Protein 3F0H (pdb70)

B-factor: mean 22.14, std 8.79, range [8.97, 64.51]

Secondary structure (DSSP, 8-state):
-TT---B-SSS----HHHHHHHTSPPPP-SSHHHHH--HHHH--TTTTPPTT-EEE----TTT---------TT--EEEEESSHHHHHHHHHHHHTT--EEEEE--TT----HHHHHTTTTS---EEEEESEETTTTEEP---HHHHHHT--EEEE-TTTTTTS-----S-----EE-------SS-EEEEE-HHHHHHHHT--------HHHHHHHHTTT--SS---HHHHHHHHHHHHHHHHTTHHHHHHHHHHHHHHHHHHHTTTSSEEE--SSBBTTEEEEEESSS-HHHHHHHHHHHSS-B-EE------S-EEEE--SS--HHHHHHHHHHHHHHHHTT--

CATH classification: 3.90.1150.10 (+1 more: 3.40.640.10)

Radius of gyration: 20.43 Å; Cα contacts (8 Å, |Δi|>4): 682; chains: 1; bounding box: 56×40×52 Å

Nearest PDB structures (foldseek):
  3f0h-assembly1_A-2  TM=1.001E+00  e=8.034E-68  unclassified
  2dr1-assembly1_B  TM=9.363E-01  e=1.849E-29  Pyrococcus horikoshii OT3
  1iug-assembly1_B  TM=8.982E-01  e=4.828E-27  Thermus thermophilus
  3ffr-assembly1_A-2  TM=8.695E-01  e=1.069E-22  Cytophaga hutchinsonii ATCC 33406
  6czz-assembly2_C  TM=8.404E-01  e=3.607E-17  Arabidopsis thaliana

Foldseek 3Di:
DLPPFAEQALFLHADPVLVVLVPDDQDDQPDLVNLVLLLLFVLVVLQQADPPKTKFKFAFQLLCLLLVLQAALPAEEEFEAQDDVSVSVVVSCVVRNGHYDYLYDHQQDADDPVSVCVCQPVRHAEYEYAQQRPLRQAGHDLCLVSCVNNHAYEYNCQQQRLQPDHHVVSNHQKWYFCSLVSFHGTMMMMMGHPVSVVSSVPGDDPDLSNVVQRRVQSVSSGGPDDHPRSRSVSSSVSSVVCVVQPGSVSSNVQLQVLQVLLVVLCVPAQWDWRHPHHTSFKTKIFRPQAFQQVLQVCCSPPVSYHWAAHDDVRRTITMGGSGYDDDSVVSVSVSVVSVVCVVVVND

Sequence (347 aa):
LYFQGLNFTVVGPVSSSSEEVRRAIGAEEQVPYFRTTEFSSSTLENEKKFLEYAKAPEEGSKAVFTCSSTGSEAVVNCFTKKDKVLVIIDGGSFGHRFVQLCEEIHEIPYVALKLEHGKKLTKEEKLYEYDNQNFTGLLVNVDETSTAVLYDTIGEEFCKKKNNFFVCDCVSAFLADPFNNEECGADVITGSQVLACPPGISVIVLAPRGVEERVEKSSKVVRTYFDLKDALKNQERGQTPFTPAVGILLQINERLKEIKKHGGADAEVARIIASSQAADFRAKIKDLPFELVSESPANGVTSVHPTTANAYDDIFLKKLKDEYGIWICPNGGEKDTIFRVGHIGALTHEEDNTTLVNAFKDLQKRNLL

Structure (mmCIF, N/CA/C/O backbone):
data_3F0H
#
_entry.id   3F0H
#
_cell.length_a   62.450
_cell.length_b   62.450
_cell.length_c   373.590
_cell.angle_alpha   90.000
_cell.angle_beta   90.000
_cell.angle_gamma   120.000
#
_symmetry.space_group_name_H-M   'P 61 2 2'
#
loop_
_entity.id
_entity.type
_entity.pdbx_description
1 polymer Aminotransferase
2 non-polymer 'UNKNOWN LIGAND'
3 non-polymer GLYCEROL
4 water water
#
loop_
_atom_site.group_PDB
_atom_site.id
_atom_site.type_symbol
_atom_site.label_atom_id
_atom_site.label_alt_id
_atom_site.label_comp_id
_atom_site.label_asym_id
_atom_site.label_entity_id
_atom_site.label_seq_id
_atom_site.pdbx_PDB_ins_code
_atom_site.Cartn_x
_atom_site.Cartn_y
_atom_site.Cartn_z
_atom_site.occupancy
_atom_site.B_iso_or_equiv
_atom_site.auth_seq_id
_atom_site.auth_comp_id
_atom_site.auth_asym_id
_atom_site.auth_atom_id
_atom_site.pdbx_PDB_model_num
ATOM 1 N N . LEU A 1 15 ? 29.971 36.854 23.887 1.00 47.94 -4 LEU A N 1
ATOM 2 C CA . LEU A 1 15 ? 28.755 36.053 24.268 1.00 47.03 -4 LEU A CA 1
ATOM 3 C C . LEU A 1 15 ? 27.764 35.995 23.100 1.00 44.64 -4 LEU A C 1
ATOM 4 O O . LEU A 1 15 ? 27.789 36.864 22.214 1.00 44.13 -4 LEU A O 1
ATOM 9 N N . TYR A 1 16 ? 26.873 34.998 23.108 1.00 42.17 -3 TYR A N 1
ATOM 10 C CA . TYR A 1 16 ? 25.994 34.748 21.943 1.00 41.04 -3 TYR A CA 1
ATOM 11 C C . TYR A 1 16 ? 25.022 35.880 21.625 1.00 41.31 -3 TYR A C 1
ATOM 12 O O . TYR A 1 16 ? 24.610 36.046 20.478 1.00 39.89 -3 TYR A O 1
ATOM 21 N N . PHE A 1 17 ? 24.681 36.664 22.640 1.00 39.65 -2 PHE A N 1
ATOM 22 C CA . PHE A 1 17 ? 23.746 37.779 22.493 1.00 39.03 -2 PHE A CA 1
ATOM 23 C C . PHE A 1 17 ? 24.489 39.107 22.293 1.00 41.27 -2 PHE A C 1
ATOM 24 O O . PHE A 1 17 ? 23.872 40.176 22.306 1.00 44.72 -2 PHE A O 1
ATOM 32 N N . GLN A 1 18 ? 25.816 39.042 22.143 1.00 39.62 -1 GLN A N 1
ATOM 33 C CA . GLN A 1 18 ? 26.625 40.235 21.903 1.00 39.00 -1 GLN A CA 1
ATOM 34 C C . GLN A 1 18 ? 27.152 40.207 20.475 1.00 36.93 -1 GLN A C 1
ATOM 35 O O . GLN A 1 18 ? 27.528 39.142 19.960 1.00 36.63 -1 GLN A O 1
ATOM 41 N N . GLY A 1 19 ? 27.118 41.378 19.840 1.00 34.80 0 GLY A N 1
ATOM 42 C CA . GLY A 1 19 ? 27.709 41.596 18.517 1.00 33.45 0 GLY A CA 1
ATOM 43 C C . GLY A 1 19 ? 26.880 41.092 17.332 1.00 30.82 0 GLY A C 1
ATOM 44 O O . GLY A 1 19 ? 27.414 40.982 16.238 1.00 31.63 0 GLY A O 1
ATOM 53 N N . LEU A 1 21 ? 23.743 41.042 14.470 1.00 19.75 2 LEU A N 1
ATOM 54 C CA . LEU A 1 21 ? 22.762 41.863 13.747 1.00 18.94 2 LEU A CA 1
ATOM 55 C C . LEU A 1 21 ? 21.444 41.101 13.703 1.00 18.59 2 LEU A C 1
ATOM 56 O O . LEU A 1 21 ? 21.426 39.934 13.305 1.00 20.46 2 LEU A O 1
ATOM 61 N N . ASN A 1 22 ? 20.352 41.765 14.068 1.00 18.49 3 ASN A N 1
ATOM 62 C CA . ASN A 1 22 ? 19.062 41.126 14.292 1.00 17.06 3 ASN A CA 1
ATOM 63 C C . ASN A 1 22 ? 18.040 41.616 13.255 1.00 19.28 3 ASN A C 1
ATOM 64 O O . ASN A 1 22 ? 17.557 42.765 13.347 1.00 19.24 3 ASN A O 1
ATOM 69 N N . PHE A 1 23 ? 17.748 40.757 12.267 1.00 16.19 4 PHE A N 1
ATOM 70 C CA . PHE A 1 23 ? 16.736 41.022 11.251 1.00 15.44 4 PHE A CA 1
ATOM 71 C C . PHE A 1 23 ? 15.523 40.149 11.503 1.00 16.15 4 PHE A C 1
ATOM 72 O O . PHE A 1 23 ? 14.866 39.740 10.558 1.00 17.55 4 PHE A O 1
ATOM 80 N N . THR A 1 24 ? 15.215 39.832 12.759 1.00 16.25 5 THR A N 1
ATOM 81 C CA . THR A 1 24 ? 14.014 39.034 13.050 1.00 14.07 5 THR A CA 1
ATOM 82 C C . THR A 1 24 ? 12.835 39.983 13.235 1.00 18.96 5 THR A C 1
ATOM 83 O O . THR A 1 24 ? 12.974 41.183 12.987 1.00 21.28 5 THR A O 1
ATOM 87 N N . VAL A 1 25 ? 11.684 39.474 13.636 1.00 17.77 6 VAL A N 1
ATOM 88 C CA A VAL A 1 25 ? 10.566 40.375 13.941 0.50 19.66 6 VAL A CA 1
ATOM 89 C CA B VAL A 1 25 ? 10.527 40.325 13.918 0.50 20.46 6 VAL A CA 1
ATOM 90 C C . VAL A 1 25 ? 10.256 40.354 15.432 1.00 22.52 6 VAL A C 1
ATOM 91 O O . VAL A 1 25 ? 9.167 40.646 15.844 1.00 28.33 6 VAL A O 1
ATOM 98 N N . GLY A 1 26 ? 11.247 40.016 16.253 1.00 18.14 7 GLY A N 1
ATOM 99 C CA . GLY A 1 26 ? 11.076 40.136 17.693 1.00 18.09 7 GLY A CA 1
ATOM 100 C C . GLY A 1 26 ? 11.727 39.027 18.451 1.00 18.70 7 GLY A C 1
ATOM 101 O O . GLY A 1 26 ? 11.600 37.879 18.071 1.00 22.39 7 GLY A O 1
ATOM 102 N N . PRO A 1 27 ? 12.512 39.359 19.486 1.00 17.55 8 PRO A N 1
ATOM 103 C CA . PRO A 1 27 ? 13.026 40.661 19.876 1.00 17.05 8 PRO A CA 1
ATOM 104 C C . PRO A 1 27 ? 13.810 41.301 18.722 1.00 17.92 8 PRO A C 1
ATOM 105 O O . PRO A 1 27 ? 14.307 40.565 17.849 1.00 19.11 8 PRO A O 1
ATOM 109 N N . VAL A 1 28 ? 13.934 42.630 18.721 1.00 16.01 9 VAL A N 1
ATOM 110 C CA . VAL A 1 28 ? 14.676 43.303 17.679 1.00 17.05 9 VAL A CA 1
ATOM 111 C C . VAL A 1 28 ? 15.670 44.246 18.359 1.00 20.46 9 VAL A C 1
ATOM 112 O O . VAL A 1 28 ? 15.687 44.335 19.605 1.00 20.14 9 VAL A O 1
ATOM 124 N N . SER A 1 30 ? 17.303 47.546 19.838 1.00 19.28 11 SER A N 1
ATOM 125 C CA A SER A 1 30 ? 16.771 48.711 20.559 0.33 19.35 11 SER A CA 1
ATOM 126 C CA B SER A 1 30 ? 16.759 48.716 20.522 0.33 20.26 11 SER A CA 1
ATOM 127 C CA C SER A 1 30 ? 16.758 48.721 20.502 0.33 19.83 11 SER A CA 1
ATOM 128 C C . SER A 1 30 ? 17.771 49.859 20.521 1.00 19.76 11 SER A C 1
ATOM 129 O O . SER A 1 30 ? 18.985 49.632 20.368 1.00 20.19 11 SER A O 1
ATOM 136 N N . SER A 1 31 ? 17.274 51.082 20.712 1.00 20.82 12 SER A N 1
ATOM 137 C CA . SER A 1 31 ? 18.121 52.265 20.786 1.00 22.66 12 SER A CA 1
ATOM 138 C C . SER A 1 31 ? 18.983 52.245 22.051 1.00 20.38 12 SER A C 1
ATOM 139 O O . SER A 1 31 ? 18.695 51.541 23.041 1.00 19.69 12 SER A O 1
ATOM 142 N N . GLU A 1 32 ? 20.036 53.055 22.041 1.00 20.55 13 GLU A N 1
ATOM 143 C CA . GLU A 1 32 ? 20.891 53.153 23.221 1.00 19.42 13 GLU A CA 1
ATOM 144 C C . GLU A 1 32 ? 20.122 53.721 24.433 1.00 20.60 13 GLU A C 1
ATOM 145 O O . GLU A 1 32 ? 20.380 53.335 25.546 1.00 22.36 13 GLU A O 1
ATOM 148 N N . GLU A 1 33 ? 19.185 54.630 24.213 1.00 23.25 14 GLU A N 1
ATOM 149 C CA . GLU A 1 33 ? 18.410 55.206 25.325 1.00 27.21 14 GLU A CA 1
ATOM 150 C C . GLU A 1 33 ? 17.477 54.201 25.963 1.00 30.11 14 GLU A C 1
ATOM 151 O O . GLU A 1 33 ? 17.359 54.143 27.187 1.00 29.35 14 GLU A O 1
ATOM 157 N N . VAL A 1 34 ? 16.801 53.382 25.153 1.00 26.59 15 VAL A N 1
ATOM 158 C CA . VAL A 1 34 ? 15.976 52.311 25.728 1.00 26.57 15 VAL A CA 1
ATOM 159 C C . VAL A 1 34 ? 16.799 51.295 26.484 1.00 25.84 15 VAL A C 1
ATOM 160 O O . VAL A 1 34 ? 16.432 50.808 27.571 1.00 29.54 15 VAL A O 1
ATOM 164 N N . ARG A 1 35 ? 17.942 50.946 25.932 1.00 22.69 16 ARG A N 1
ATOM 165 C CA A ARG A 1 35 ? 18.841 50.013 26.568 0.70 23.09 16 ARG A CA 1
ATOM 166 C CA B ARG A 1 35 ? 18.808 49.999 26.596 0.30 22.71 16 ARG A CA 1
ATOM 167 C C . ARG A 1 35 ? 19.351 50.566 27.908 1.00 23.24 16 ARG A C 1
ATOM 168 O O . ARG A 1 35 ? 19.439 49.850 28.905 1.00 25.10 16 ARG A O 1
ATOM 183 N N . ALA A 1 36 ? 19.687 51.850 27.918 1.00 22.46 17 ALA A N 1
ATOM 184 C CA . ALA A 1 36 ? 20.197 52.486 29.150 1.00 22.59 17 ALA A CA 1
ATOM 185 C C . ALA A 1 36 ? 19.173 52.352 30.292 1.00 22.88 17 ALA A C 1
ATOM 186 O O . ALA A 1 36 ? 19.543 52.089 31.453 1.00 23.81 17 ALA A O 1
ATOM 188 N N . ILE A 1 37 ? 17.902 52.579 29.965 1.00 19.37 18 ILE A N 1
ATOM 189 C CA . ILE A 1 37 ? 16.801 52.432 30.960 1.00 21.61 18 ILE A CA 1
ATOM 190 C C . ILE A 1 37 ? 16.763 51.008 31.518 1.00 23.78 18 ILE A C 1
ATOM 191 O O . ILE A 1 37 ? 16.509 50.797 32.719 1.00 23.90 18 ILE A O 1
ATOM 196 N N . GLY A 1 38 ? 17.056 50.033 30.658 1.00 21.28 19 GLY A N 1
ATOM 197 C CA . GLY A 1 38 ? 17.132 48.635 31.056 1.00 23.14 19 GLY A CA 1
ATOM 198 C C . GLY A 1 38 ? 18.187 48.283 32.091 1.00 24.88 19 GLY A C 1
ATOM 199 O O . GLY A 1 38 ? 18.111 47.225 32.699 1.00 24.53 19 GLY A O 1
ATOM 200 N N . ALA A 1 39 ? 19.171 49.167 32.287 1.00 24.37 20 ALA A N 1
ATOM 201 C CA . ALA A 1 39 ? 20.214 48.992 33.300 1.00 26.88 20 ALA A CA 1
ATOM 202 C C . ALA A 1 39 ? 19.915 49.727 34.619 1.00 25.40 20 ALA A C 1
ATOM 203 O O . ALA A 1 39 ? 20.670 49.598 35.588 1.00 27.60 20 ALA A O 1
ATOM 205 N N . GLU A 1 40 ? 18.849 50.512 34.655 1.00 22.90 21 GLU A N 1
ATOM 206 C CA A GLU A 1 40 ? 18.424 51.210 35.877 0.50 23.13 21 GLU A CA 1
ATOM 207 C CA B GLU A 1 40 ? 18.479 51.187 35.893 0.50 24.08 21 GLU A CA 1
ATOM 208 C C . GLU A 1 40 ? 17.789 50.235 36.854 1.00 22.73 21 GLU A C 1
ATOM 209 O O . GLU A 1 40 ? 17.208 49.212 36.441 1.00 19.41 21 GLU A O 1
ATOM 220 N N . GLN A 1 41 ? 17.853 50.562 38.141 1.00 19.87 22 GLN A N 1
ATOM 221 C CA . GLN A 1 41 ? 17.082 49.825 39.120 1.00 18.93 22 GLN A CA 1
ATOM 222 C C . GLN A 1 41 ? 15.593 49.984 38.767 1.00 20.61 22 GLN A C 1
ATOM 223 O O . GLN A 1 41 ? 15.120 51.075 38.433 1.00 21.15 22 GLN A O 1
ATOM 229 N N . VAL A 1 42 ? 14.835 48.910 38.908 1.00 18.57 23 VAL A N 1
ATOM 230 C CA . VAL A 1 42 ? 13.406 48.966 38.627 1.00 15.71 23 VAL A CA 1
ATOM 231 C C . VAL A 1 42 ? 12.683 49.574 39.857 1.00 16.56 23 VAL A C 1
ATOM 232 O O . VAL A 1 42 ? 12.840 49.097 40.973 1.00 16.72 23 VAL A O 1
ATOM 236 N N . PRO A 1 43 ? 11.887 50.635 39.656 1.00 16.69 24 PRO A N 1
ATOM 237 C CA . PRO A 1 43 ? 11.298 51.315 40.809 1.00 17.18 24 PRO A CA 1
ATOM 238 C C . PRO A 1 43 ? 10.100 50.579 41.377 1.00 17.65 24 PRO A C 1
ATOM 239 O O . PRO A 1 43 ? 9.436 49.824 40.670 1.00 16.91 24 PRO A O 1
ATOM 243 N N . TYR A 1 44 ? 9.809 50.828 42.648 1.00 16.67 25 TYR A N 1
ATOM 244 C CA . TYR A 1 44 ? 8.511 50.472 43.207 1.00 16.04 25 TYR A CA 1
ATOM 245 C C . TYR A 1 44 ? 7.448 51.251 42.460 1.00 17.20 25 TYR A C 1
ATOM 246 O O . TYR A 1 44 ? 7.705 52.381 42.026 1.00 19.61 25 TYR A O 1
ATOM 255 N N . PHE A 1 45 ? 6.279 50.637 42.277 1.00 15.72 26 PHE A N 1
ATOM 256 C CA . PHE A 1 45 ? 5.356 51.070 41.224 1.00 16.94 26 PHE A CA 1
ATOM 257 C C . PHE A 1 45 ? 3.965 51.451 41.724 1.00 15.64 26 PHE A C 1
ATOM 258 O O . PHE A 1 45 ? 3.161 51.951 40.946 1.00 16.30 26 PHE A O 1
ATOM 266 N N . ARG A 1 46 ? 3.647 51.219 43.010 1.00 16.63 27 ARG A N 1
ATOM 267 C CA . ARG A 1 46 ? 2.326 51.596 43.530 1.00 16.63 27 ARG A CA 1
ATOM 268 C C . ARG A 1 46 ? 2.452 53.020 44.031 1.00 17.09 27 ARG A C 1
ATOM 269 O O . ARG A 1 46 ? 2.412 53.278 45.231 1.00 16.71 27 ARG A O 1
ATOM 277 N N . THR A 1 47 ? 2.656 53.940 43.096 1.00 15.71 28 THR A N 1
ATOM 278 C CA . THR A 1 47 ? 3.030 55.299 43.414 1.00 16.51 28 THR A CA 1
ATOM 279 C C . THR A 1 47 ? 2.393 56.218 42.378 1.00 17.22 28 THR A C 1
ATOM 280 O O . THR A 1 47 ? 2.096 55.798 41.259 1.00 16.92 28 THR A O 1
ATOM 284 N N . THR A 1 48 ? 2.189 57.475 42.756 1.00 16.72 29 THR A N 1
ATOM 285 C CA . THR A 1 48 ? 1.679 58.481 41.821 1.00 16.29 29 THR A CA 1
ATOM 286 C C . THR A 1 48 ? 2.668 58.733 40.676 1.00 18.68 29 THR A C 1
ATOM 287 O O . THR A 1 48 ? 2.287 59.067 39.540 1.00 18.95 29 THR A O 1
ATOM 291 N N . GLU A 1 49 ? 3.944 58.547 40.953 1.00 17.54 30 GLU A N 1
ATOM 292 C CA . GLU A 1 49 ? 4.981 58.736 39.927 1.00 17.69 30 GLU A CA 1
ATOM 293 C C . GLU A 1 49 ? 4.858 57.678 38.799 1.00 18.22 30 GLU A C 1
ATOM 294 O O . GLU A 1 49 ? 4.895 58.007 37.600 1.00 17.14 30 GLU A O 1
ATOM 300 N N . PHE A 1 50 ? 4.694 56.418 39.184 1.00 16.79 31 PHE A N 1
ATOM 301 C CA . PHE A 1 50 ? 4.543 55.387 38.159 1.00 15.21 31 PHE A CA 1
ATOM 302 C C . PHE A 1 50 ? 3.175 55.520 37.470 1.00 14.91 31 PHE A C 1
ATOM 303 O O . PHE A 1 50 ? 3.080 55.344 36.248 1.00 16.15 31 PHE A O 1
ATOM 311 N N . SER A 1 51 ? 2.129 55.852 38.229 1.00 16.00 32 SER A N 1
ATOM 312 C CA . SER A 1 51 ? 0.826 56.120 37.631 1.00 15.75 32 SER A CA 1
ATOM 313 C C . SER A 1 51 ? 0.935 57.149 36.502 1.00 16.34 32 SER A C 1
ATOM 314 O O . SER A 1 51 ? 0.354 56.988 35.436 1.00 14.57 32 SER A O 1
ATOM 317 N N . SER A 1 52 ? 1.703 58.211 36.724 1.00 17.05 33 SER A N 1
ATOM 318 C CA A SER A 1 52 ? 1.887 59.243 35.700 0.50 16.40 33 SER A CA 1
ATOM 319 C CA B SER A 1 52 ? 1.889 59.242 35.704 0.50 17.58 33 SER A CA 1
ATOM 320 C C . SER A 1 52 ? 2.500 58.674 34.423 1.00 16.86 33 SER A C 1
ATOM 321 O O . SER A 1 52 ? 2.032 58.970 33.327 1.00 17.81 33 SER A O 1
ATOM 326 N N . THR A 1 53 ? 3.538 57.862 34.572 1.00 16.67 34 THR A N 1
ATOM 327 C CA . THR A 1 53 ? 4.166 57.175 33.451 1.00 15.79 34 THR A CA 1
ATOM 328 C C . THR A 1 53 ? 3.152 56.328 32.686 1.00 15.36 34 THR A C 1
ATOM 329 O O . THR A 1 53 ? 3.106 56.375 31.455 1.00 16.51 34 THR A O 1
ATOM 341 N N . LEU A 1 55 ? -0.234 56.623 32.611 1.00 15.91 36 LEU A N 1
ATOM 342 C CA . LEU A 1 55 ? -1.220 57.464 31.932 1.00 15.45 36 LEU A CA 1
ATOM 343 C C . LEU A 1 55 ? -0.628 58.076 30.661 1.00 15.05 36 LEU A C 1
ATOM 344 O O . LEU A 1 55 ? -1.295 58.133 29.634 1.00 15.47 36 LEU A O 1
ATOM 349 N N . GLU A 1 56 ? 0.640 58.470 30.727 1.00 15.54 37 GLU A N 1
ATOM 350 C CA . GLU A 1 56 ? 1.347 58.966 29.560 1.00 17.37 37 GLU A CA 1
ATOM 351 C C . GLU A 1 56 ? 1.506 57.888 28.482 1.00 17.14 37 GLU A C 1
ATOM 352 O O . GLU A 1 56 ? 1.274 58.145 27.297 1.00 15.01 37 GLU A O 1
ATOM 358 N N . ASN A 1 57 ? 1.858 56.673 28.907 1.00 15.86 38 ASN A N 1
ATOM 359 C CA . ASN A 1 57 ? 1.962 55.556 27.967 1.00 15.62 38 ASN A CA 1
ATOM 360 C C . ASN A 1 57 ? 0.645 55.355 27.231 1.00 15.01 38 ASN A C 1
ATOM 361 O O . ASN A 1 57 ? 0.636 55.200 26.016 1.00 16.49 38 ASN A O 1
ATOM 366 N N . GLU A 1 58 ? -0.462 55.360 27.971 1.00 14.35 39 GLU A N 1
ATOM 367 C CA . GLU A 1 58 ? -1.779 55.202 27.362 1.00 14.42 39 GLU A CA 1
ATOM 368 C C . GLU A 1 58 ? -2.074 56.335 26.363 1.00 16.19 39 GLU A C 1
ATOM 369 O O . GLU A 1 58 ? -2.505 56.075 25.239 1.00 15.36 39 GLU A O 1
ATOM 375 N N . LYS A 1 59 ? -1.792 57.572 26.738 1.00 16.00 40 LYS A N 1
ATOM 376 C CA A LYS A 1 59 ? -2.053 58.695 25.839 0.70 17.09 40 LYS A CA 1
ATOM 377 C CA B LYS A 1 59 ? -2.021 58.722 25.850 0.30 15.35 40 LYS A CA 1
ATOM 378 C C . LYS A 1 59 ? -1.287 58.569 24.524 1.00 16.01 40 LYS A C 1
ATOM 379 O O . LYS A 1 59 ? -1.865 58.761 23.441 1.00 16.15 40 LYS A O 1
ATOM 384 N N . PHE A 1 60 ? -0.012 58.193 24.600 1.00 17.24 41 PHE A N 1
ATOM 385 C CA . PHE A 1 60 ? 0.788 58.002 23.391 1.00 17.84 41 PHE A CA 1
ATOM 386 C C . PHE A 1 60 ? 0.242 56.868 22.533 1.00 16.43 41 PHE A C 1
ATOM 387 O O . PHE A 1 60 ? 0.174 56.989 21.327 1.00 15.90 41 PHE A O 1
ATOM 403 N N . LEU A 1 62 ? -2.812 55.777 22.314 1.00 16.65 43 LEU A N 1
ATOM 404 C CA . LEU A 1 62 ? -4.056 56.199 21.667 1.00 19.35 43 LEU A CA 1
ATOM 405 C C . LEU A 1 62 ? -3.755 57.139 20.508 1.00 17.45 43 LEU A C 1
ATOM 406 O O . LEU A 1 62 ? -4.389 57.073 19.462 1.00 19.46 43 LEU A O 1
ATOM 411 N N . GLU A 1 63 ? -2.789 58.026 20.712 1.00 17.03 44 GLU A N 1
ATOM 412 C CA . GLU A 1 63 ? -2.372 58.952 19.674 1.00 17.27 44 GLU A CA 1
ATOM 413 C C . GLU A 1 63 ? -1.821 58.223 18.452 1.00 16.92 44 GLU A C 1
ATOM 414 O O . GLU A 1 63 ? -2.215 58.513 17.322 1.00 16.91 44 GLU A O 1
ATOM 420 N N . TYR A 1 64 ? -0.942 57.250 18.695 1.00 15.94 45 TYR A N 1
ATOM 421 C CA . TYR A 1 64 ? -0.251 56.568 17.587 1.00 15.38 45 TYR A CA 1
ATOM 422 C C . TYR A 1 64 ? -1.147 55.583 16.854 1.00 17.56 45 TYR A C 1
ATOM 423 O O . TYR A 1 64 ? -0.970 55.354 15.651 1.00 18.51 45 TYR A O 1
ATOM 432 N N . ALA A 1 65 ? -2.117 55.029 17.575 1.00 17.85 46 ALA A N 1
ATOM 433 C CA . ALA A 1 65 ? -3.152 54.190 16.982 1.00 17.19 46 ALA A CA 1
ATOM 434 C C . ALA A 1 65 ? -4.231 54.981 16.240 1.00 17.81 46 ALA A C 1
ATOM 435 O O . ALA A 1 65 ? -5.054 54.396 15.540 1.00 17.87 46 ALA A O 1
ATOM 437 N N . LYS A 1 66 ? -4.245 56.312 16.429 1.00 16.06 47 LYS A N 1
ATOM 438 C CA . LYS A 1 66 ? -5.306 57.173 15.925 1.00 19.12 47 LYS A CA 1
ATOM 439 C C . LYS A 1 66 ? -6.664 56.666 16.377 1.00 19.22 47 LYS A C 1
ATOM 440 O O . LYS A 1 66 ? -7.639 56.608 15.612 1.00 17.89 47 LYS A O 1
ATOM 446 N N . ALA A 1 67 ? -6.719 56.364 17.671 1.00 18.42 48 ALA A N 1
ATOM 447 C CA . ALA A 1 67 ? -7.938 55.857 18.294 1.00 18.44 48 ALA A CA 1
ATOM 448 C C . ALA A 1 67 ? -9.005 56.949 18.346 1.00 20.58 48 ALA A C 1
ATOM 449 O O . ALA A 1 67 ? -8.679 58.111 18.525 1.00 22.23 48 ALA A O 1
ATOM 451 N N . PRO A 1 68 ? -10.274 56.565 18.228 1.00 17.83 49 PRO A N 1
ATOM 452 C CA . PRO A 1 68 ? -11.336 57.579 18.356 1.00 21.17 49 PRO A CA 1
ATOM 453 C C . PRO A 1 68 ? -11.404 58.142 19.760 1.00 20.96 49 PRO A C 1
ATOM 454 O O . PRO A 1 68 ? -10.950 57.516 20.723 1.00 18.88 49 PRO A O 1
ATOM 458 N N . GLU A 1 69 ? -12.002 59.317 19.877 1.00 20.27 50 GLU A N 1
ATOM 459 C CA A GLU A 1 69 ? -12.241 59.918 21.178 0.50 20.71 50 GLU A CA 1
ATOM 460 C CA B GLU A 1 69 ? -12.247 59.920 21.170 0.50 21.76 50 GLU A CA 1
ATOM 461 C C . GLU A 1 69 ? -12.974 58.935 22.084 1.00 20.12 50 GLU A C 1
ATOM 462 O O . GLU A 1 69 ? -13.882 58.213 21.639 1.00 22.05 50 GLU A O 1
ATOM 473 N N . GLY A 1 70 ? -12.566 58.885 23.343 1.00 18.42 51 GLY A N 1
ATOM 474 C CA . GLY A 1 70 ? -13.208 57.994 24.324 1.00 20.54 51 GLY A CA 1
ATOM 475 C C . GLY A 1 70 ? -12.545 56.608 24.410 1.00 19.12 51 GLY A C 1
ATOM 476 O O . GLY A 1 70 ? -12.960 55.764 25.201 1.00 20.50 51 GLY A O 1
ATOM 477 N N . SER A 1 71 ? -11.508 56.372 23.622 1.00 17.91 52 SER A N 1
ATOM 478 C CA . SER A 1 71 ? -10.802 55.058 23.657 1.00 17.59 52 SER A CA 1
ATOM 479 C C . SER A 1 71 ? -9.961 54.907 24.938 1.00 18.09 52 SER A C 1
ATOM 480 O O . SER A 1 71 ? -9.702 55.873 25.657 1.00 16.86 52 SER A O 1
ATOM 483 N N . LYS A 1 72 ? -9.566 53.674 25.226 1.00 16.44 53 LYS A N 1
ATOM 484 C CA . LYS A 1 72 ? -8.811 53.332 26.424 1.00 15.49 53 LYS A CA 1
ATOM 485 C C . LYS A 1 72 ? -7.749 52.327 26.017 1.00 18.81 53 LYS A C 1
ATOM 486 O O . LYS A 1 72 ? -7.947 51.547 25.069 1.00 17.52 53 LYS A O 1
ATOM 492 N N . ALA A 1 73 ? -6.611 52.355 26.699 1.00 16.65 54 ALA A N 1
ATOM 493 C CA . ALA A 1 73 ? -5.616 51.288 26.516 1.00 15.45 54 ALA A CA 1
ATOM 494 C C . ALA A 1 73 ? -5.316 50.626 27.831 1.00 17.49 54 ALA A C 1
ATOM 495 O O . ALA A 1 73 ? -5.365 51.266 28.887 1.00 18.43 54 ALA A O 1
ATOM 497 N N . VAL A 1 74 ? -4.960 49.356 27.769 1.00 15.53 55 VAL A N 1
ATOM 498 C CA . VAL A 1 74 ? -4.425 48.646 28.916 1.00 14.73 55 VAL A CA 1
ATOM 499 C C . VAL A 1 74 ? -3.114 47.935 28.550 1.00 16.29 55 VAL A C 1
ATOM 500 O O . VAL A 1 74 ? -2.930 47.489 27.415 1.00 15.48 55 VAL A O 1
ATOM 504 N N . PHE A 1 75 ? -2.223 47.846 29.529 1.00 14.29 56 PHE A N 1
ATOM 505 C CA . PHE A 1 75 ? -0.925 47.217 29.393 1.00 15.22 56 PHE A CA 1
ATOM 506 C C . PHE A 1 75 ? -0.914 45.907 30.153 1.00 16.11 56 PHE A C 1
ATOM 507 O O . PHE A 1 75 ? -1.162 45.864 31.371 1.00 15.00 56 PHE A O 1
ATOM 523 N N . THR A 1 77 ? 0.905 42.267 31.184 1.00 14.81 58 THR A N 1
ATOM 524 C CA . THR A 1 77 ? 2.186 41.646 31.478 1.00 14.49 58 THR A CA 1
ATOM 525 C C . THR A 1 77 ? 2.139 40.184 31.018 1.00 13.66 58 THR A C 1
ATOM 526 O O . THR A 1 77 ? 1.842 39.262 31.764 1.00 14.44 58 THR A O 1
ATOM 530 N N . CYS A 1 78 ? 2.374 40.038 29.727 1.00 13.59 59 CYS A N 1
ATOM 531 C CA . CYS A 1 78 ? 2.359 38.763 29.010 1.00 14.07 59 CYS A CA 1
ATOM 532 C C . CYS A 1 78 ? 2.757 39.074 27.562 1.00 14.94 59 CYS A C 1
ATOM 533 O O . CYS A 1 78 ? 2.703 40.237 27.122 1.00 14.85 59 CYS A O 1
ATOM 536 N N . SER A 1 79 ? 3.100 38.045 26.796 1.00 15.34 60 SER A N 1
ATOM 537 C CA . SER A 1 79 ? 3.408 38.242 25.379 1.00 15.53 60 SER A CA 1
ATOM 538 C C . SER A 1 79 ? 2.087 38.550 24.622 1.00 15.93 60 SER A C 1
ATOM 539 O O . SER A 1 79 ? 0.990 38.448 25.188 1.00 15.30 60 SER A O 1
ATOM 542 N N . SER A 1 80 ? 2.198 38.938 23.350 1.00 16.10 61 SER A N 1
ATOM 543 C CA . SER A 1 80 ? 1.018 39.287 22.559 1.00 15.33 61 SER A CA 1
ATOM 544 C C . SER A 1 80 ? -0.047 38.219 22.509 1.00 16.16 61 SER A C 1
ATOM 545 O O . SER A 1 80 ? -1.230 38.541 22.457 1.00 15.07 61 SER A O 1
ATOM 548 N N . THR A 1 81 ? 0.369 36.955 22.496 1.00 15.19 62 THR A N 1
ATOM 549 C CA . THR A 1 81 ? -0.571 35.842 22.480 1.00 13.53 62 THR A CA 1
ATOM 550 C C . THR A 1 81 ? -1.517 35.920 23.644 1.00 16.06 62 THR A C 1
ATOM 551 O O . THR A 1 81 ? -2.720 35.614 23.521 1.00 14.97 62 THR A O 1
ATOM 555 N N . GLY A 1 82 ? -0.993 36.323 24.798 1.00 15.30 63 GLY A N 1
ATOM 556 C CA . GLY A 1 82 ? -1.853 36.466 25.999 1.00 16.30 63 GLY A CA 1
ATOM 557 C C . GLY A 1 82 ? -2.914 37.528 25.802 1.00 15.27 63 GLY A C 1
ATOM 558 O O . GLY A 1 82 ? -4.049 37.354 26.218 1.00 14.01 63 GLY A O 1
ATOM 559 N N . SER A 1 83 ? -2.555 38.631 25.152 1.00 14.57 64 SER A N 1
ATOM 560 C CA . SER A 1 83 ? -3.557 39.672 24.847 1.00 14.66 64 SER A CA 1
ATOM 561 C C . SER A 1 83 ? -4.544 39.223 23.776 1.00 15.93 64 SER A C 1
ATOM 562 O O . SER A 1 83 ? -5.718 39.576 23.845 1.00 15.80 64 SER A O 1
ATOM 573 N N . GLU A 1 85 ? -5.620 36.193 23.503 1.00 13.77 66 GLU A N 1
ATOM 574 C CA . GLU A 1 85 ? -6.507 35.333 24.248 1.00 14.88 66 GLU A CA 1
ATOM 575 C C . GLU A 1 85 ? -7.474 36.158 25.102 1.00 14.82 66 GLU A C 1
ATOM 576 O O . GLU A 1 85 ? -8.666 35.874 25.149 1.00 15.86 66 GLU A O 1
ATOM 582 N N . ALA A 1 86 ? -6.953 37.167 25.802 1.00 14.99 67 ALA A N 1
ATOM 583 C CA . ALA A 1 86 ? -7.773 38.048 26.612 1.00 16.22 67 ALA A CA 1
ATOM 584 C C . ALA A 1 86 ? -8.888 38.692 25.796 1.00 13.91 67 ALA A C 1
ATOM 585 O O . ALA A 1 86 ? -10.052 38.707 26.205 1.00 16.15 67 ALA A O 1
ATOM 587 N N . VAL A 1 87 ? -8.527 39.183 24.620 1.00 14.62 68 VAL A N 1
ATOM 588 C CA . VAL A 1 87 ? -9.501 39.840 23.754 1.00 14.81 68 VAL A CA 1
ATOM 589 C C . VAL A 1 87 ? -10.585 38.853 23.343 1.00 16.98 68 VAL A C 1
ATOM 590 O O . VAL A 1 87 ? -11.775 39.158 23.433 1.00 16.76 68 VAL A O 1
ATOM 594 N N . VAL A 1 88 ? -10.183 37.652 22.909 1.00 16.76 69 VAL A N 1
ATOM 595 C CA . VAL A 1 88 ? -11.170 36.664 22.488 1.00 15.79 69 VAL A CA 1
ATOM 596 C C . VAL A 1 88 ? -12.114 36.339 23.648 1.00 18.04 69 VAL A C 1
ATOM 597 O O . VAL A 1 88 ? -13.335 36.361 23.478 1.00 16.79 69 VAL A O 1
ATOM 609 N N . ASN A 1 90 ? -12.868 38.061 26.375 1.00 17.38 71 ASN A N 1
ATOM 610 C CA . ASN A 1 90 ? -13.613 39.170 26.941 1.00 16.53 71 ASN A CA 1
ATOM 611 C C . ASN A 1 90 ? -14.597 39.808 25.938 1.00 19.09 71 ASN A C 1
ATOM 612 O O . ASN A 1 90 ? -15.511 40.516 26.341 1.00 20.40 71 ASN A O 1
ATOM 617 N N . CYS A 1 91 ? -14.414 39.560 24.638 1.00 17.92 72 CYS A N 1
ATOM 618 C CA . CYS A 1 91 ? -15.211 40.219 23.612 1.00 16.72 72 CYS A CA 1
ATOM 619 C C . CYS A 1 91 ? -16.219 39.332 22.920 1.00 17.74 72 CYS A C 1
ATOM 620 O O . CYS A 1 91 ? -17.131 39.853 22.289 1.00 19.74 72 CYS A O 1
ATOM 623 N N . PHE A 1 92 ? -16.049 38.019 22.988 1.00 17.82 73 PHE A N 1
ATOM 624 C CA . PHE A 1 92 ? -16.961 37.125 22.292 1.00 16.98 73 PHE A CA 1
ATOM 625 C C . PHE A 1 92 ? -17.588 36.108 23.240 1.00 20.89 73 PHE A C 1
ATOM 626 O O . PHE A 1 92 ? -17.051 35.808 24.310 1.00 20.81 73 PHE A O 1
ATOM 634 N N . THR A 1 93 ? -18.739 35.588 22.844 1.00 20.66 74 THR A N 1
ATOM 635 C CA . THR A 1 93 ? -19.398 34.540 23.593 1.00 21.06 74 THR A CA 1
ATOM 636 C C . THR A 1 93 ? -19.863 33.409 22.645 1.00 23.21 74 THR A C 1
ATOM 637 O O . THR A 1 93 ? -19.723 33.496 21.424 1.00 21.28 74 THR A O 1
ATOM 641 N N . LYS A 1 94 ? -20.455 32.369 23.225 1.00 23.46 75 LYS A N 1
ATOM 642 C CA . LYS A 1 94 ? -21.015 31.264 22.448 1.00 24.66 75 LYS A CA 1
ATOM 643 C C . LYS A 1 94 ? -22.126 31.691 21.487 1.00 25.25 75 LYS A C 1
ATOM 644 O O . LYS A 1 94 ? -22.483 30.931 20.579 1.00 26.69 75 LYS A O 1
ATOM 650 N N . LYS A 1 95 ? -22.681 32.887 21.674 1.00 24.57 76 LYS A N 1
ATOM 651 C CA . LYS A 1 95 ? -23.730 33.397 20.781 1.00 24.55 76 LYS A CA 1
ATOM 652 C C . LYS A 1 95 ? -23.156 34.164 19.598 1.00 23.93 76 LYS A C 1
ATOM 653 O O . LYS A 1 95 ? -23.884 34.560 18.716 1.00 21.75 76 LYS A O 1
ATOM 656 N N . ASP A 1 96 ? -21.848 34.397 19.568 1.00 20.66 77 ASP A N 1
ATOM 657 C CA . ASP A 1 96 ? -21.259 35.143 18.445 1.00 20.58 77 ASP A CA 1
ATOM 658 C C . ASP A 1 96 ? -21.034 34.201 17.254 1.00 20.84 77 ASP A C 1
ATOM 659 O O . ASP A 1 96 ? -21.134 32.981 17.385 1.00 19.98 77 ASP A O 1
ATOM 664 N N . LYS A 1 97 ? -20.744 34.797 16.103 1.00 18.51 78 LYS A N 1
ATOM 665 C CA . LYS A 1 97 ? -20.284 34.077 14.910 1.00 17.27 78 LYS A CA 1
ATOM 666 C C . LYS A 1 97 ? -19.162 34.915 14.303 1.00 17.04 78 LYS A C 1
ATOM 667 O O . LYS A 1 97 ? -19.408 35.997 13.761 1.00 17.20 78 LYS A O 1
ATOM 673 N N . VAL A 1 98 ? -17.941 34.408 14.411 1.00 15.32 79 VAL A N 1
ATOM 674 C CA . VAL A 1 98 ? -16.764 35.193 14.079 1.00 15.06 79 VAL A CA 1
ATOM 675 C C . VAL A 1 98 ? -16.098 34.734 12.791 1.00 15.79 79 VAL A C 1
ATOM 676 O O . VAL A 1 98 ? -15.836 33.555 12.619 1.00 16.42 79 VAL A O 1
ATOM 680 N N . LEU A 1 99 ? -15.814 35.688 11.906 1.00 15.68 80 LEU A N 1
ATOM 681 C CA . LEU A 1 99 ? -15.063 35.425 10.698 1.00 15.93 80 LEU A CA 1
ATOM 682 C C . LEU A 1 99 ? -13.573 35.667 11.028 1.00 15.18 80 LEU A C 1
ATOM 683 O O . LEU A 1 99 ? -13.183 36.790 11.446 1.00 15.89 80 LEU A O 1
ATOM 688 N N . VAL A 1 100 ? -12.749 34.639 10.810 1.00 15.04 81 VAL A N 1
ATOM 689 C CA . VAL A 1 100 ? -11.309 34.721 11.074 1.00 15.81 81 VAL A CA 1
ATOM 690 C C . VAL A 1 100 ? -10.534 34.619 9.779 1.00 17.33 81 VAL A C 1
ATOM 691 O O . VAL A 1 100 ? -10.656 33.613 9.038 1.00 18.52 81 VAL A O 1
ATOM 695 N N . ILE A 1 101 ? -9.769 35.657 9.481 1.00 17.05 82 ILE A N 1
ATOM 696 C CA A ILE A 1 101 ? -8.888 35.665 8.298 0.50 17.30 82 ILE A CA 1
ATOM 697 C CA B ILE A 1 101 ? -8.916 35.640 8.292 0.50 18.32 82 ILE A CA 1
ATOM 698 C C . ILE A 1 101 ? -7.690 34.780 8.625 1.00 18.28 82 ILE A C 1
ATOM 699 O O . ILE A 1 101 ? -6.958 35.062 9.578 1.00 16.83 82 ILE A O 1
ATOM 708 N N . ASP A 1 102 ? -7.494 33.684 7.877 1.00 18.80 83 ASP A N 1
ATOM 709 C CA . ASP A 1 102 ? -6.425 32.736 8.185 1.00 18.08 83 ASP A CA 1
ATOM 710 C C . ASP A 1 102 ? -5.526 32.494 6.987 1.00 18.80 83 ASP A C 1
ATOM 711 O O . ASP A 1 102 ? -5.792 31.610 6.176 1.00 17.91 83 ASP A O 1
ATOM 716 N N . GLY A 1 103 ? -4.473 33.290 6.884 1.00 17.15 84 GLY A N 1
ATOM 717 C CA . GLY A 1 103 ? -3.483 33.155 5.849 1.00 16.27 84 GLY A CA 1
ATOM 718 C C . GLY A 1 103 ? -2.171 32.615 6.346 1.00 16.87 84 GLY A C 1
ATOM 719 O O . GLY A 1 103 ? -1.179 32.541 5.599 1.00 19.22 84 GLY A O 1
ATOM 720 N N . GLY A 1 104 ? -2.130 32.208 7.608 1.00 16.58 85 GLY A N 1
ATOM 721 C CA . GLY A 1 104 ? -0.856 31.796 8.204 1.00 16.74 85 GLY A CA 1
ATOM 722 C C . GLY A 1 104 ? -0.947 31.580 9.692 1.00 17.21 85 GLY A C 1
ATOM 723 O O . GLY A 1 104 ? -2.039 31.426 10.254 1.00 16.26 85 GLY A O 1
ATOM 724 N N . SER A 1 105 ? 0.220 31.549 10.332 1.00 16.94 86 SER A N 1
ATOM 725 C CA . SER A 1 105 ? 0.324 31.108 11.718 1.00 16.98 86 SER A CA 1
ATOM 726 C C . SER A 1 105 ? -0.534 31.907 12.690 1.00 14.91 86 SER A C 1
ATOM 727 O O . SER A 1 105 ? -1.140 31.343 13.609 1.00 16.94 86 SER A O 1
ATOM 730 N N . PHE A 1 106 ? -0.576 33.233 12.510 1.00 15.67 87 PHE A N 1
ATOM 731 C CA . PHE A 1 106 ? -1.235 34.073 13.517 1.00 16.37 87 PHE A CA 1
ATOM 732 C C . PHE A 1 106 ? -2.737 34.132 13.335 1.00 15.65 87 PHE A C 1
ATOM 733 O O . PHE A 1 106 ? -3.491 34.118 14.308 1.00 16.77 87 PHE A O 1
ATOM 741 N N . GLY A 1 107 ? -3.176 34.080 12.081 1.00 16.78 88 GLY A N 1
ATOM 742 C CA . GLY A 1 107 ? -4.605 33.900 11.832 1.00 15.25 88 GLY A CA 1
ATOM 743 C C . GLY A 1 107 ? -5.048 32.556 12.384 1.00 16.30 88 GLY A C 1
ATOM 744 O O . GLY A 1 107 ? -6.101 32.436 12.999 1.00 16.80 88 GLY A O 1
ATOM 745 N N . HIS A 1 108 ? -4.241 31.526 12.167 1.00 16.26 89 HIS A N 1
ATOM 746 C CA . HIS A 1 108 ? -4.562 30.226 12.700 1.00 17.10 89 HIS A CA 1
ATOM 747 C C . HIS A 1 108 ? -4.616 30.222 14.224 1.00 17.53 89 HIS A C 1
ATOM 748 O O . HIS A 1 108 ? -5.454 29.546 14.822 1.00 17.80 89 HIS A O 1
ATOM 755 N N . ARG A 1 109 ? -3.760 31.029 14.851 1.00 16.48 90 ARG A N 1
ATOM 756 C CA . ARG A 1 109 ? -3.769 31.122 16.304 1.00 15.43 90 ARG A CA 1
ATOM 757 C C . ARG A 1 109 ? -5.110 31.685 16.805 1.00 14.74 90 ARG A C 1
ATOM 758 O O . ARG A 1 109 ? -5.627 31.251 17.827 1.00 16.33 90 ARG A O 1
ATOM 766 N N . PHE A 1 110 ? -5.680 32.642 16.081 1.00 13.62 91 PHE A N 1
ATOM 767 C CA . PHE A 1 110 ? -7.013 33.152 16.402 1.00 16.27 91 PHE A CA 1
ATOM 768 C C . PHE A 1 110 ? -8.073 32.063 16.216 1.00 16.37 91 PHE A C 1
ATOM 769 O O . PHE A 1 110 ? -8.979 31.937 17.031 1.00 15.87 91 PHE A O 1
ATOM 777 N N . VAL A 1 111 ? -7.968 31.256 15.150 1.00 16.88 92 VAL A N 1
ATOM 778 C CA . VAL A 1 111 ? -8.863 30.101 15.007 1.00 17.07 92 VAL A CA 1
ATOM 779 C C . VAL A 1 111 ? -8.786 29.179 16.233 1.00 16.61 92 VAL A C 1
ATOM 780 O O . VAL A 1 111 ? -9.811 28.782 16.799 1.00 16.91 92 VAL A O 1
ATOM 784 N N . GLN A 1 112 ? -7.573 28.875 16.651 1.00 15.90 93 GLN A N 1
ATOM 785 C CA . GLN A 1 112 ? -7.334 28.004 17.806 1.00 17.11 93 GLN A CA 1
ATOM 786 C C . GLN A 1 112 ? -7.949 28.602 19.075 1.00 17.79 93 GLN A C 1
ATOM 787 O O . GLN A 1 112 ? -8.517 27.884 19.883 1.00 16.92 93 GLN A O 1
ATOM 793 N N . LEU A 1 113 ? -7.827 29.911 19.242 1.00 16.81 94 LEU A N 1
ATOM 794 C CA . LEU A 1 113 ? -8.472 30.576 20.386 1.00 15.69 94 LEU A CA 1
ATOM 795 C C . LEU A 1 113 ? -9.998 30.510 20.352 1.00 16.05 94 LEU A C 1
ATOM 796 O O . LEU A 1 113 ? -10.630 30.291 21.400 1.00 16.66 94 LEU A O 1
ATOM 801 N N . CYS A 1 114 ? -10.590 30.642 19.163 1.00 16.74 95 CYS A N 1
ATOM 802 C CA . CYS A 1 114 ? -12.030 30.465 19.032 1.00 16.99 95 CYS A CA 1
ATOM 803 C C . CYS A 1 114 ? -12.456 29.045 19.395 1.00 16.96 95 CYS A C 1
ATOM 804 O O . CYS A 1 114 ? -13.473 28.859 20.100 1.00 17.77 95 CYS A O 1
ATOM 807 N N . GLU A 1 115 ? -11.685 28.058 18.960 1.00 18.19 96 GLU A N 1
ATOM 808 C CA A GLU A 1 115 ? -11.963 26.663 19.309 0.50 19.35 96 GLU A CA 1
ATOM 809 C CA B GLU A 1 115 ? -11.936 26.656 19.304 0.50 19.47 96 GLU A CA 1
ATOM 810 C C . GLU A 1 115 ? -11.850 26.415 20.803 1.00 19.22 96 GLU A C 1
ATOM 811 O O . GLU A 1 115 ? -12.756 25.813 21.408 1.00 19.71 96 GLU A O 1
ATOM 822 N N . ILE A 1 116 ? -10.753 26.855 21.404 1.00 18.02 97 ILE A N 1
ATOM 823 C CA . ILE A 1 116 ? -10.550 26.649 22.837 1.00 17.60 97 ILE A CA 1
ATOM 824 C C . ILE A 1 116 ? -11.687 27.268 23.645 1.00 18.05 97 ILE A C 1
ATOM 825 O O . ILE A 1 116 ? -12.184 26.670 24.597 1.00 17.43 97 ILE A O 1
ATOM 830 N N . HIS A 1 117 ? -12.099 28.471 23.267 1.00 16.91 98 HIS A N 1
ATOM 831 C CA . HIS A 1 117 ? -13.066 29.230 24.045 1.00 18.40 98 HIS A CA 1
ATOM 832 C C . HIS A 1 117 ? -14.502 29.103 23.521 1.00 18.60 98 HIS A C 1
ATOM 833 O O . HIS A 1 117 ? -15.386 29.814 23.986 1.00 18.81 98 HIS A O 1
ATOM 840 N N . GLU A 1 118 ? -14.710 28.165 22.597 1.00 20.24 99 GLU A N 1
ATOM 841 C CA . GLU A 1 118 ? -16.060 27.771 22.133 1.00 20.89 99 GLU A CA 1
ATOM 842 C C . GLU A 1 118 ? -16.843 28.934 21.523 1.00 20.79 99 GLU A C 1
ATOM 843 O O . GLU A 1 118 ? -18.062 29.061 21.692 1.00 20.97 99 GLU A O 1
ATOM 849 N N . ILE A 1 119 ? -16.119 29.768 20.788 1.00 17.83 100 ILE A N 1
ATOM 850 C CA . ILE A 1 119 ? -16.681 30.849 20.004 1.00 17.47 100 ILE A CA 1
ATOM 851 C C . ILE A 1 119 ? -16.943 30.306 18.599 1.00 18.11 100 ILE A C 1
ATOM 852 O O . ILE A 1 119 ? -16.008 29.883 17.914 1.00 17.83 100 ILE A O 1
ATOM 857 N N . PRO A 1 120 ? -18.222 30.289 18.171 1.00 18.77 101 PRO A N 1
ATOM 858 C CA . PRO A 1 120 ? -18.457 29.821 16.805 1.00 19.09 101 PRO A CA 1
ATOM 859 C C . PRO A 1 120 ? -17.743 30.712 15.793 1.00 17.54 101 PRO A C 1
ATOM 860 O O . PRO A 1 120 ? -17.740 31.925 15.929 1.00 17.82 101 PRO A O 1
ATOM 864 N N . TYR A 1 121 ? -17.154 30.096 14.779 1.00 16.25 102 TYR A N 1
ATOM 865 C CA . TYR A 1 121 ? -16.316 30.804 13.819 1.00 17.72 102 TYR A CA 1
ATOM 866 C C . TYR A 1 121 ? -16.362 30.143 12.435 1.00 17.81 102 TYR A C 1
ATOM 867 O O . TYR A 1 121 ? -16.771 28.973 12.297 1.00 16.99 102 TYR A O 1
ATOM 876 N N . VAL A 1 122 ? -15.926 30.906 11.442 1.00 18.07 103 VAL A N 1
ATOM 877 C CA . VAL A 1 122 ? -15.649 30.427 10.096 1.00 17.68 103 VAL A CA 1
ATOM 878 C C . VAL A 1 122 ? -14.273 30.935 9.762 1.00 16.97 103 VAL A C 1
ATOM 879 O O . VAL A 1 122 ? -13.972 32.113 9.989 1.00 17.83 103 VAL A O 1
ATOM 883 N N . ALA A 1 123 ? -13.406 30.038 9.296 1.00 15.66 104 ALA A N 1
ATOM 884 C CA . ALA A 1 123 ? -12.057 30.402 8.865 1.00 15.85 104 ALA A CA 1
ATOM 885 C C . ALA A 1 123 ? -12.091 30.710 7.370 1.00 18.79 104 ALA A C 1
ATOM 886 O O . ALA A 1 123 ? -12.515 29.877 6.565 1.00 17.27 104 ALA A O 1
ATOM 888 N N . LEU A 1 124 ? -11.647 31.910 7.019 1.00 16.06 105 LEU A N 1
ATOM 889 C CA . LEU A 1 124 ? -11.429 32.330 5.640 1.00 16.29 105 LEU A CA 1
ATOM 890 C C . LEU A 1 124 ? -9.957 32.060 5.341 1.00 17.00 105 LEU A C 1
ATOM 891 O O . LEU A 1 124 ? -9.056 32.842 5.693 1.00 16.91 105 LEU A O 1
ATOM 896 N N . LYS A 1 125 ? -9.704 30.895 4.740 1.00 18.09 106 LYS A N 1
ATOM 897 C CA . LYS A 1 125 ? -8.356 30.443 4.428 1.00 16.77 106 LYS A CA 1
ATOM 898 C C . LYS A 1 125 ? -7.839 31.154 3.203 1.00 17.40 106 LYS A C 1
ATOM 899 O O . LYS A 1 125 ? -8.552 31.319 2.214 1.00 18.04 106 LYS A O 1
ATOM 905 N N . LEU A 1 126 ? -6.574 31.559 3.276 1.00 16.42 107 LEU A N 1
ATOM 906 C CA . LEU A 1 126 ? -5.852 32.063 2.152 1.00 15.05 107 LEU A CA 1
ATOM 907 C C . LEU A 1 126 ? -4.556 31.284 2.038 1.00 18.49 107 LEU A C 1
ATOM 908 O O . LEU A 1 126 ? -3.853 31.094 3.025 1.00 16.79 107 LEU A O 1
ATOM 913 N N . GLU A 1 127 ? -4.240 30.816 0.831 1.00 18.19 108 GLU A N 1
ATOM 914 C CA . GLU A 1 127 ? -2.962 30.162 0.592 1.00 16.34 108 GLU A CA 1
ATOM 915 C C . GLU A 1 127 ? -1.831 31.084 1.056 1.00 18.16 108 GLU A C 1
ATOM 916 O O . GLU A 1 127 ? -1.889 32.312 0.896 1.00 17.58 108 GLU A O 1
ATOM 922 N N . HIS A 1 128 ? -0.797 30.510 1.652 1.00 17.58 109 HIS A N 1
ATOM 923 C CA . HIS A 1 128 ? 0.292 31.330 2.186 1.00 17.67 109 HIS A CA 1
ATOM 924 C C . HIS A 1 128 ? 0.824 32.323 1.168 1.00 19.12 109 HIS A C 1
ATOM 925 O O . HIS A 1 128 ? 1.206 31.929 0.052 1.00 19.15 109 HIS A O 1
ATOM 932 N N . GLY A 1 129 ? 0.887 33.594 1.558 1.00 16.51 110 GLY A N 1
ATOM 933 C CA . GLY A 1 129 ? 1.361 34.643 0.707 1.00 18.24 110 GLY A CA 1
ATOM 934 C C . GLY A 1 129 ? 0.296 35.370 -0.095 1.00 17.77 110 GLY A C 1
ATOM 935 O O . GLY A 1 129 ? 0.592 36.393 -0.696 1.00 18.63 110 GLY A O 1
ATOM 936 N N . LYS A 1 130 ? -0.927 34.861 -0.119 1.00 18.28 111 LYS A N 1
ATOM 937 C CA . LYS A 1 130 ? -1.965 35.427 -1.005 1.00 18.90 111 LYS A CA 1
ATOM 938 C C . LYS A 1 130 ? -2.712 36.598 -0.384 1.00 21.30 111 LYS A C 1
ATOM 939 O O . LYS A 1 130 ? -3.044 36.589 0.799 1.00 20.91 111 LYS A O 1
ATOM 945 N N . LYS A 1 131 ? -2.990 37.600 -1.210 1.00 17.62 112 LYS A N 1
ATOM 946 C CA . LYS A 1 131 ? -3.744 38.747 -0.766 1.00 17.60 112 LYS A CA 1
ATOM 947 C C . LYS A 1 131 ? -5.222 38.410 -0.544 1.00 18.94 112 LYS A C 1
ATOM 948 O O . LYS A 1 131 ? -5.764 37.476 -1.136 1.00 18.45 112 LYS A O 1
ATOM 954 N N . LEU A 1 132 ? -5.862 39.202 0.308 1.00 18.17 113 LEU A N 1
ATOM 955 C CA . LEU A 1 132 ? -7.311 39.173 0.499 1.00 17.64 113 LEU A CA 1
ATOM 956 C C . LEU A 1 132 ? -7.933 40.233 -0.399 1.00 17.31 113 LEU A C 1
ATOM 957 O O . LEU A 1 132 ? -7.754 41.440 -0.152 1.00 17.98 113 LEU A O 1
ATOM 962 N N . THR A 1 133 ? -8.710 39.815 -1.382 1.00 17.15 114 THR A N 1
ATOM 963 C CA . THR A 1 133 ? -9.397 40.765 -2.255 1.00 17.88 114 THR A CA 1
ATOM 964 C C . THR A 1 133 ? -10.743 41.129 -1.660 1.00 18.27 114 THR A C 1
ATOM 965 O O . THR A 1 133 ? -11.304 40.402 -0.842 1.00 16.74 114 THR A O 1
ATOM 969 N N . LYS A 1 134 ? -11.275 42.259 -2.115 1.00 18.97 115 LYS A N 1
ATOM 970 C CA . LYS A 1 134 ? -12.599 42.698 -1.731 1.00 19.86 115 LYS A CA 1
ATOM 971 C C . LYS A 1 134 ? -13.673 41.690 -2.155 1.00 16.41 115 LYS A C 1
ATOM 972 O O . LYS A 1 134 ? -14.572 41.390 -1.387 1.00 17.43 115 LYS A O 1
ATOM 978 N N . GLU A 1 135 ? -13.540 41.161 -3.366 1.00 17.75 116 GLU A N 1
ATOM 979 C CA A GLU A 1 135 ? -14.493 40.173 -3.871 0.50 18.47 116 GLU A CA 1
ATOM 980 C CA B GLU A 1 135 ? -14.439 40.143 -3.910 0.50 19.05 116 GLU A CA 1
ATOM 981 C C . GLU A 1 135 ? -14.509 38.926 -2.981 1.00 18.68 116 GLU A C 1
ATOM 982 O O . GLU A 1 135 ? -15.578 38.434 -2.650 1.00 17.59 116 GLU A O 1
ATOM 993 N N . LYS A 1 136 ? -13.340 38.461 -2.552 1.00 17.78 117 LYS A N 1
ATOM 994 C CA . LYS A 1 136 ? -13.260 37.339 -1.632 1.00 18.00 117 LYS A CA 1
ATOM 995 C C . LYS A 1 136 ? -13.959 37.622 -0.285 1.00 17.41 117 LYS A C 1
ATOM 996 O O . LYS A 1 136 ? -14.785 36.845 0.185 1.00 18.08 117 LYS A O 1
ATOM 1002 N N . LEU A 1 137 ? -13.650 38.755 0.333 1.00 15.75 118 LEU A N 1
ATOM 1003 C CA . LEU A 1 137 ? -14.257 39.083 1.615 1.00 16.46 118 LEU A CA 1
ATOM 1004 C C . LEU A 1 137 ? -15.776 39.164 1.502 1.00 14.61 118 LEU A C 1
ATOM 1005 O O . LEU A 1 137 ? -16.488 38.654 2.371 1.00 17.51 118 LEU A O 1
ATOM 1010 N N . TYR A 1 138 ? -16.276 39.783 0.430 1.00 15.82 119 TYR A N 1
ATOM 1011 C CA . TYR A 1 138 ? -17.711 39.991 0.294 1.00 16.75 119 TYR A CA 1
ATOM 1012 C C . TYR A 1 138 ? -18.480 38.716 -0.039 1.00 18.01 119 TYR A C 1
ATOM 1013 O O . TYR A 1 138 ? -19.699 38.712 -0.002 1.00 16.68 119 TYR A O 1
ATOM 1022 N N . GLU A 1 139 ? -17.770 37.602 -0.244 1.00 17.18 120 GLU A N 1
ATOM 1023 C CA . GLU A 1 139 ? -18.434 36.284 -0.255 1.00 18.36 120 GLU A CA 1
ATOM 1024 C C . GLU A 1 139 ? -19.097 35.969 1.079 1.00 21.03 120 GLU A C 1
ATOM 1025 O O . GLU A 1 139 ? -19.984 35.130 1.142 1.00 21.07 120 GLU A O 1
ATOM 1031 N N . TYR A 1 140 ? -18.672 36.659 2.139 1.00 19.41 121 TYR A N 1
ATOM 1032 C CA . TYR A 1 140 ? -19.168 36.439 3.494 1.00 18.70 121 TYR A CA 1
ATOM 1033 C C . TYR A 1 140 ? -20.149 37.527 3.938 1.00 19.53 121 TYR A C 1
ATOM 1034 O O . TYR A 1 140 ? -20.545 37.565 5.098 1.00 15.99 121 TYR A O 1
ATOM 1043 N N . ASP A 1 141 ? -20.529 38.401 3.007 1.00 21.15 122 ASP A N 1
ATOM 1044 C CA . ASP A 1 141 ? -21.481 39.488 3.264 1.00 21.17 122 ASP A CA 1
ATOM 1045 C C . ASP A 1 141 ? -22.863 38.924 3.550 1.00 22.44 122 ASP A C 1
ATOM 1046 O O . ASP A 1 141 ? -23.271 37.937 2.944 1.00 20.67 122 ASP A O 1
ATOM 1051 N N . ASN A 1 142 ? -23.574 39.550 4.480 1.00 22.90 123 ASN A N 1
ATOM 1052 C CA . ASN A 1 142 ? -24.930 39.165 4.806 1.00 24.75 123 ASN A CA 1
ATOM 1053 C C . ASN A 1 142 ? -25.094 37.720 5.259 1.00 24.76 123 ASN A C 1
ATOM 1054 O O . ASN A 1 142 ? -26.017 37.041 4.829 1.00 24.73 123 ASN A O 1
ATOM 1059 N N . GLN A 1 143 ? -24.201 37.249 6.121 1.00 21.88 124 GLN A N 1
ATOM 1060 C CA . GLN A 1 143 ? -24.255 35.871 6.619 1.00 20.43 124 GLN A CA 1
ATOM 1061 C C . GLN A 1 143 ? -24.316 35.804 8.149 1.00 18.57 124 GLN A C 1
ATOM 1062 O O . GLN A 1 143 ? -23.952 34.797 8.754 1.00 21.29 124 GLN A O 1
ATOM 1068 N N . ASN A 1 144 ? -24.800 36.880 8.759 1.00 18.72 125 ASN A N 1
ATOM 1069 C CA . ASN A 1 144 ? -25.030 36.932 10.198 1.00 20.15 125 ASN A CA 1
ATOM 1070 C C . ASN A 1 144 ? -23.771 36.804 11.047 1.00 17.60 125 ASN A C 1
ATOM 1071 O O . ASN A 1 144 ? -23.847 36.392 12.206 1.00 20.52 125 ASN A O 1
ATOM 1076 N N . PHE A 1 145 ? -22.622 37.162 10.489 1.00 17.91 126 PHE A N 1
ATOM 1077 C CA . PHE A 1 145 ? -21.419 37.254 11.307 1.00 17.65 126 PHE A CA 1
ATOM 1078 C C . PHE A 1 145 ? -21.585 38.401 12.306 1.00 19.83 126 PHE A C 1
ATOM 1079 O O . PHE A 1 145 ? -22.219 39.395 11.987 1.00 18.34 126 PHE A O 1
ATOM 1087 N N . THR A 1 146 ? -21.006 38.245 13.491 1.00 18.41 127 THR A N 1
ATOM 1088 C CA . THR A 1 146 ? -21.070 39.268 14.521 1.00 19.54 127 THR A CA 1
ATOM 1089 C C . THR A 1 146 ? -19.707 39.865 14.870 1.00 19.85 127 THR A C 1
ATOM 1090 O O . THR A 1 146 ? -19.627 40.861 15.609 1.00 18.73 127 THR A O 1
ATOM 1094 N N . GLY A 1 147 ? -18.642 39.287 14.328 1.00 17.59 128 GLY A N 1
ATOM 1095 C CA . GLY A 1 147 ? -17.289 39.754 14.639 1.00 16.33 128 GLY A CA 1
ATOM 1096 C C . GLY A 1 147 ? -16.299 39.244 13.615 1.00 15.91 128 GLY A C 1
ATOM 1097 O O . GLY A 1 147 ? -16.609 38.346 12.816 1.00 17.19 128 GLY A O 1
ATOM 1098 N N . LEU A 1 148 ? -15.124 39.862 13.600 1.00 15.99 129 LEU A N 1
ATOM 1099 C CA . LEU A 1 148 ? -14.065 39.498 12.681 1.00 16.30 129 LEU A CA 1
ATOM 1100 C C . LEU A 1 148 ? -12.725 39.621 13.426 1.00 16.44 129 LEU A C 1
ATOM 1101 O O . LEU A 1 148 ? -12.518 40.596 14.187 1.00 16.80 129 LEU A O 1
ATOM 1106 N N . LEU A 1 149 ? -11.837 38.647 13.208 1.00 15.55 130 LEU A N 1
ATOM 1107 C CA . LEU A 1 149 ? -10.502 38.656 13.741 1.00 14.98 130 LEU A CA 1
ATOM 1108 C C . LEU A 1 149 ? -9.527 38.666 12.564 1.00 16.83 130 LEU A C 1
ATOM 1109 O O . LEU A 1 149 ? -9.654 37.846 11.633 1.00 17.61 130 LEU A O 1
ATOM 1114 N N . VAL A 1 150 ? -8.590 39.603 12.575 1.00 17.39 131 VAL A N 1
ATOM 1115 C CA . VAL A 1 150 ? -7.551 39.659 11.551 1.00 15.50 131 VAL A CA 1
ATOM 1116 C C . VAL A 1 150 ? -6.207 40.040 12.191 1.00 16.11 131 VAL A C 1
ATOM 1117 O O . VAL A 1 150 ? -6.158 40.842 13.145 1.00 17.10 131 VAL A O 1
ATOM 1121 N N . ASN A 1 151 ? -5.135 39.518 11.605 1.00 15.15 132 ASN A N 1
ATOM 1122 C CA . ASN A 1 151 ? -3.773 39.896 11.931 1.00 16.38 132 ASN A CA 1
ATOM 1123 C C . ASN A 1 151 ? -3.290 40.773 10.799 1.00 17.95 132 ASN A C 1
ATOM 1124 O O . ASN A 1 151 ? -2.991 40.291 9.714 1.00 17.02 132 ASN A O 1
ATOM 1129 N N . VAL A 1 152 ? -3.278 42.081 11.034 1.00 16.48 133 VAL A N 1
ATOM 1130 C CA . VAL A 1 152 ? -3.180 43.050 9.960 1.00 15.64 133 VAL A CA 1
ATOM 1131 C C . VAL A 1 152 ? -1.956 42.825 9.062 1.00 15.19 133 VAL A C 1
ATOM 1132 O O . VAL A 1 152 ? -2.082 42.869 7.822 1.00 17.10 133 VAL A O 1
ATOM 1136 N N . ASP A 1 153 ? -0.795 42.576 9.681 1.00 15.56 134 ASP A N 1
ATOM 1137 C CA . ASP A 1 153 ? 0.345 41.924 9.017 1.00 15.45 134 ASP A CA 1
ATOM 1138 C C . ASP A 1 153 ? 0.346 40.478 9.520 1.00 16.92 134 ASP A C 1
ATOM 1139 O O . ASP A 1 153 ? 0.592 40.216 10.726 1.00 17.93 134 ASP A O 1
ATOM 1144 N N . GLU A 1 154 ? 0.073 39.545 8.614 1.00 16.54 135 GLU A N 1
ATOM 1145 C CA . GLU A 1 154 ? 0.217 38.109 8.914 1.00 15.28 135 GLU A CA 1
ATOM 1146 C C . GLU A 1 154 ? 1.729 37.846 8.847 1.00 16.14 135 GLU A C 1
ATOM 1147 O O . GLU A 1 154 ? 2.287 37.546 7.784 1.00 15.71 135 GLU A O 1
ATOM 1153 N N . THR A 1 155 ? 2.392 38.007 9.985 1.00 15.04 136 THR A N 1
ATOM 1154 C CA . THR A 1 155 ? 3.845 38.022 10.013 1.00 16.37 136 THR A CA 1
ATOM 1155 C C . THR A 1 155 ? 4.506 36.756 9.472 1.00 16.77 136 THR A C 1
ATOM 1156 O O . THR A 1 155 ? 5.639 36.825 8.973 1.00 17.15 136 THR A O 1
ATOM 1160 N N . SER A 1 156 ? 3.824 35.612 9.560 1.00 16.23 137 SER A N 1
ATOM 1161 C CA . SER A 1 156 ? 4.415 34.344 9.134 1.00 18.57 137 SER A CA 1
ATOM 1162 C C . SER A 1 156 ? 4.701 34.356 7.626 1.00 18.72 137 SER A C 1
ATOM 1163 O O . SER A 1 156 ? 5.663 33.759 7.171 1.00 16.72 137 SER A O 1
ATOM 1166 N N . THR A 1 157 ? 3.869 35.079 6.867 1.00 16.67 138 THR A N 1
ATOM 1167 C CA . THR A 1 157 ? 3.986 35.180 5.413 1.00 16.62 138 THR A CA 1
ATOM 1168 C C . THR A 1 157 ? 4.264 36.585 4.884 1.00 16.62 138 THR A C 1
ATOM 1169 O O . THR A 1 157 ? 4.432 36.759 3.66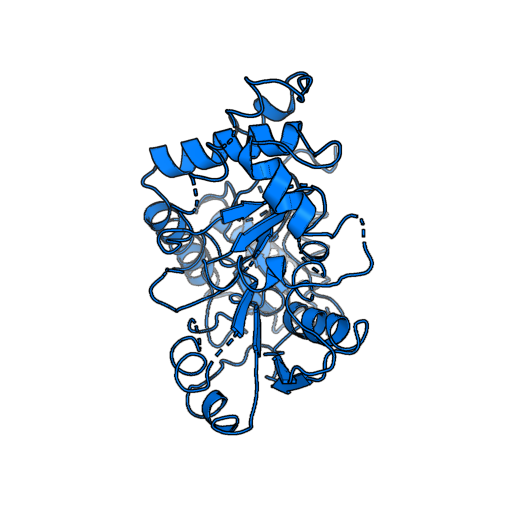5 1.00 16.16 138 THR A O 1
ATOM 1173 N N . ALA A 1 158 ? 4.299 37.580 5.786 1.00 15.39 139 ALA A N 1
ATOM 1174 C CA . ALA A 1 158 ? 4.553 38.975 5.449 1.00 15.68 139 ALA A CA 1
ATOM 1175 C C . ALA A 1 158 ? 3.480 39.521 4.491 1.00 16.48 139 ALA A C 1
ATOM 1176 O O . ALA A 1 158 ? 3.766 40.351 3.619 1.00 17.54 139 ALA A O 1
ATOM 1178 N N . VAL A 1 159 ? 2.235 39.107 4.736 1.00 16.79 140 VAL A N 1
ATOM 1179 C CA . VAL A 1 159 ? 1.076 39.598 4.007 1.00 15.48 140 VAL A CA 1
ATOM 1180 C C . VAL A 1 159 ? 0.331 40.681 4.817 1.00 16.27 140 VAL A C 1
ATOM 1181 O O . VAL A 1 159 ? -0.018 40.470 5.965 1.00 16.42 140 VAL A O 1
ATOM 1185 N N . LEU A 1 160 ? 0.109 41.833 4.187 1.00 16.28 141 LEU A N 1
ATOM 1186 C CA . LEU A 1 160 ? -0.616 42.953 4.765 1.00 16.35 141 LEU A CA 1
ATOM 1187 C C . LEU A 1 160 ? -2.057 42.948 4.249 1.00 17.60 141 LEU A C 1
ATOM 1188 O O . LEU A 1 160 ? -2.297 42.800 3.040 1.00 17.81 141 LEU A O 1
ATOM 1193 N N . TYR A 1 161 ? -3.006 43.129 5.161 1.00 16.12 142 TYR A N 1
ATOM 1194 C CA . TYR A 1 161 ? -4.422 43.235 4.802 1.00 16.38 142 TYR A CA 1
ATOM 1195 C C . TYR A 1 161 ? -4.898 44.660 4.830 1.00 19.00 142 TYR A C 1
ATOM 1196 O O . TYR A 1 161 ? -4.351 45.472 5.571 1.00 20.52 142 TYR A O 1
ATOM 1205 N N . ASP A 1 162 ? -5.914 44.966 4.018 1.00 19.11 143 ASP A N 1
ATOM 1206 C CA . ASP A 1 162 ? -6.420 46.339 3.847 1.00 18.59 143 ASP A CA 1
ATOM 1207 C C . ASP A 1 162 ? -7.492 46.597 4.911 1.00 18.97 143 ASP A C 1
ATOM 1208 O O . ASP A 1 162 ? -8.624 46.092 4.800 1.00 18.86 143 ASP A O 1
ATOM 1213 N N . THR A 1 163 ? -7.133 47.340 5.963 1.00 17.14 144 THR A N 1
ATOM 1214 C CA . THR A 1 163 ? -8.048 47.565 7.082 1.00 16.58 144 THR A CA 1
ATOM 1215 C C . THR A 1 163 ? -9.218 48.516 6.753 1.00 16.76 144 THR A C 1
ATOM 1216 O O . THR A 1 163 ? -10.294 48.408 7.353 1.00 17.98 144 THR A O 1
ATOM 1241 N N . ILE A 1 166 ? -11.618 46.100 4.997 1.00 17.93 147 ILE A N 1
ATOM 1242 C CA . ILE A 1 166 ? -12.229 45.181 5.969 1.00 17.22 147 ILE A CA 1
ATOM 1243 C C . ILE A 1 166 ? -13.174 45.943 6.892 1.00 16.62 147 ILE A C 1
ATOM 1244 O O . ILE A 1 166 ? -14.259 45.456 7.245 1.00 17.95 147 ILE A O 1
ATOM 1249 N N . GLY A 1 167 ? -12.744 47.134 7.310 1.00 17.33 148 GLY A N 1
ATOM 1250 C CA . GLY A 1 167 ? -13.559 47.970 8.215 1.00 16.97 148 GLY A CA 1
ATOM 1251 C C . GLY A 1 167 ? -14.918 48.355 7.613 1.00 18.73 148 GLY A C 1
ATOM 1252 O O . GLY A 1 167 ? -15.952 48.308 8.300 1.00 17.19 148 GLY A O 1
ATOM 1253 N N . GLU A 1 168 ? -14.914 48.718 6.341 1.00 19.42 149 GLU A N 1
ATOM 1254 C CA A GLU A 1 168 ? -16.140 49.028 5.604 0.50 18.97 149 GLU A CA 1
ATOM 1255 C CA B GLU A 1 168 ? -16.182 49.046 5.677 0.50 19.91 149 GLU A CA 1
ATOM 1256 C C . GLU A 1 168 ? -17.085 47.816 5.581 1.00 19.00 149 GLU A C 1
ATOM 1257 O O . GLU A 1 168 ? -18.305 47.937 5.783 1.00 18.95 149 GLU A O 1
ATOM 1268 N N . PHE A 1 169 ? -16.503 46.645 5.316 1.00 17.97 150 PHE A N 1
ATOM 1269 C CA . PHE A 1 169 ? -17.264 45.393 5.319 1.00 16.09 150 PHE A CA 1
ATOM 1270 C C . PHE A 1 169 ? -17.884 45.129 6.700 1.00 16.06 150 PHE A C 1
ATOM 1271 O O . PHE A 1 169 ? -19.072 44.770 6.823 1.00 17.75 150 PHE A O 1
ATOM 1279 N N . CYS A 1 170 ? -17.100 45.334 7.757 1.00 15.86 151 CYS A N 1
ATOM 1280 C CA . CYS A 1 170 ? -17.586 45.114 9.099 1.00 16.75 151 CYS A CA 1
ATOM 1281 C C . CYS A 1 170 ? -18.705 46.084 9.455 1.00 17.45 151 CYS A C 1
ATOM 1282 O O . CYS A 1 170 ? -19.678 45.697 10.069 1.00 19.40 151 CYS A O 1
ATOM 1285 N N . LYS A 1 171 ? -18.522 47.340 9.092 1.00 18.36 152 LYS A N 1
ATOM 1286 C CA . LYS A 1 171 ? -19.527 48.363 9.377 1.00 21.66 152 LYS A CA 1
ATOM 1287 C C . LYS A 1 171 ? -20.844 48.024 8.668 1.00 22.01 152 LYS A C 1
ATOM 1288 O O . LYS A 1 171 ? -21.904 48.071 9.296 1.00 21.25 152 LYS A O 1
ATOM 1294 N N . LYS A 1 172 ? -20.760 47.657 7.385 1.00 21.07 153 LYS A N 1
ATOM 1295 C CA A LYS A 1 172 ? -21.932 47.242 6.611 0.50 22.91 153 LYS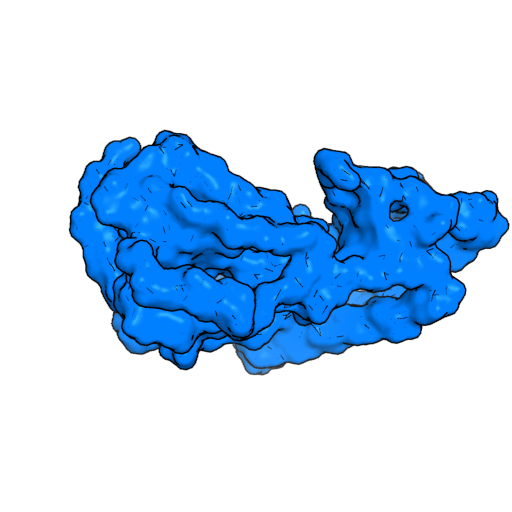 A CA 1
ATOM 1296 C CA B LYS A 1 172 ? -21.936 47.244 6.617 0.50 23.13 153 LYS A CA 1
ATOM 1297 C C . LYS A 1 172 ? -22.674 46.119 7.329 1.00 23.25 153 LYS A C 1
ATOM 1298 O O . LYS A 1 172 ? -23.902 46.100 7.372 1.00 23.01 153 LYS A O 1
ATOM 1309 N N . ASN A 1 173 ? -21.920 45.197 7.914 1.00 20.35 154 ASN A N 1
ATOM 1310 C CA . ASN A 1 173 ? -22.488 44.005 8.517 1.00 19.10 154 ASN A CA 1
ATOM 1311 C C . ASN A 1 173 ? -22.648 44.080 10.036 1.00 21.48 154 ASN A C 1
ATOM 1312 O O . ASN A 1 173 ? -23.005 43.085 10.683 1.00 20.44 154 ASN A O 1
ATOM 1317 N N . ASN A 1 174 ? -22.379 45.254 10.612 1.00 22.90 155 ASN A N 1
ATOM 1318 C CA . ASN A 1 174 ? -22.420 45.441 12.072 1.00 24.04 155 ASN A CA 1
ATOM 1319 C C . ASN A 1 174 ? -21.602 44.398 12.830 1.00 24.15 155 ASN A C 1
ATOM 1320 O O . ASN A 1 174 ? -22.075 43.783 13.797 1.00 23.11 155 ASN A O 1
ATOM 1333 N N . PHE A 1 176 ? -18.216 43.332 15.031 1.00 17.96 157 PHE A N 1
ATOM 1334 C CA . PHE A 1 176 ? -17.175 43.791 15.978 1.00 17.88 157 PHE A CA 1
ATOM 1335 C C . PHE A 1 176 ? -15.797 43.448 15.370 1.00 20.28 157 PHE A C 1
ATOM 1336 O O . PHE A 1 176 ? -15.529 42.284 15.062 1.00 19.59 157 PHE A O 1
ATOM 1344 N N . PHE A 1 177 ? -14.949 44.470 15.193 1.00 17.37 158 PHE A N 1
ATOM 1345 C CA . PHE A 1 177 ? -13.767 44.396 14.330 1.00 17.71 158 PHE A CA 1
ATOM 1346 C C . PHE A 1 177 ? -12.499 44.396 15.213 1.00 17.88 158 PHE A C 1
ATOM 1347 O O . PHE A 1 177 ? -12.114 45.442 15.782 1.00 17.61 158 PHE A O 1
ATOM 1355 N N . VAL A 1 178 ? -11.864 43.227 15.314 1.00 15.76 159 VAL A N 1
ATOM 1356 C CA . VAL A 1 178 ? -10.617 43.066 16.099 1.00 15.44 159 VAL A CA 1
ATOM 1357 C C . VAL A 1 178 ? -9.385 42.966 15.197 1.00 16.46 159 VAL A C 1
ATOM 1358 O O . VAL A 1 178 ? -9.285 42.059 14.330 1.00 16.08 159 VAL A O 1
ATOM 1362 N N . CYS A 1 179 ? -8.411 43.846 15.457 1.00 16.33 160 CYS A N 1
ATOM 1363 C CA . CYS A 1 179 ? -7.141 43.881 14.731 1.00 16.86 160 CYS A CA 1
ATOM 1364 C C . CYS A 1 179 ? -5.938 43.534 15.627 1.00 17.24 160 CYS A C 1
ATOM 1365 O O . CYS A 1 179 ? -5.678 44.200 16.641 1.00 16.85 160 CYS A O 1
ATOM 1368 N N . ASP A 1 180 ? -5.253 42.452 15.299 1.00 17.69 161 ASP A N 1
ATOM 1369 C CA . ASP A 1 180 ? -3.923 42.163 15.821 1.00 16.80 161 ASP A CA 1
ATOM 1370 C C . ASP A 1 180 ? -2.978 42.988 14.950 1.00 18.58 161 ASP A C 1
ATOM 1371 O O . ASP A 1 180 ? -2.775 42.686 13.755 1.00 20.92 161 ASP A O 1
ATOM 1376 N N . CYS A 1 181 ? -2.403 44.038 15.525 1.00 14.25 162 CYS A N 1
ATOM 1377 C CA . CYS A 1 181 ? -1.369 44.854 14.841 1.00 14.36 162 CYS A CA 1
ATOM 1378 C C . CYS A 1 181 ? -0.028 44.689 15.533 1.00 14.93 162 CYS A C 1
ATOM 1379 O O . CYS A 1 181 ? 0.775 45.626 15.632 1.00 19.18 162 CYS A O 1
ATOM 1382 N N . VAL A 1 182 ? 0.242 43.480 15.968 1.00 16.47 163 VAL A N 1
ATOM 1383 C CA . VAL A 1 182 ? 1.487 43.207 16.658 1.00 16.03 163 VAL A CA 1
ATOM 1384 C C . VAL A 1 182 ? 2.681 43.524 15.771 1.00 16.75 163 VAL A C 1
ATOM 1385 O O . VAL A 1 182 ? 3.617 44.169 16.217 1.00 19.09 163 VAL A O 1
ATOM 1389 N N . SER A 1 183 ? 2.638 43.130 14.495 1.00 16.88 164 SER A N 1
ATOM 1390 C CA . SER A 1 183 ? 3.717 43.511 13.571 1.00 17.80 164 SER A CA 1
ATOM 1391 C C . SER A 1 183 ? 3.380 44.722 12.683 1.00 18.49 164 SER A C 1
ATOM 1392 O O . SER A 1 183 ? 4.279 45.264 12.078 1.00 23.01 164 SER A O 1
ATOM 1395 N N . ALA A 1 184 ? 2.116 45.142 12.607 1.00 15.74 165 ALA A N 1
ATOM 1396 C CA . ALA A 1 184 ? 1.723 46.242 11.743 1.00 14.92 165 ALA A CA 1
ATOM 1397 C C . ALA A 1 184 ? 1.848 47.601 12.424 1.00 16.83 165 ALA A C 1
ATOM 1398 O O . ALA A 1 184 ? 2.145 48.598 11.783 1.00 16.99 165 ALA A O 1
ATOM 1400 N N . PHE A 1 185 ? 1.559 47.661 13.717 1.00 16.31 166 PHE A N 1
ATOM 1401 C CA . PHE A 1 185 ? 1.551 48.951 14.422 1.00 17.03 166 PHE A CA 1
ATOM 1402 C C . PHE A 1 185 ? 2.921 49.626 14.371 1.00 17.20 166 PHE A C 1
ATOM 1403 O O . PHE A 1 185 ? 3.942 49.035 14.764 1.00 15.83 166 PHE A O 1
ATOM 1411 N N . LEU A 1 186 ? 2.912 50.864 13.874 1.00 15.85 167 LEU A N 1
ATOM 1412 C CA . LEU A 1 186 ? 4.088 51.715 13.649 1.00 15.52 167 LEU A CA 1
ATOM 1413 C C . LEU A 1 186 ? 4.973 51.310 12.451 1.00 15.63 167 LEU A C 1
ATOM 1414 O O . LEU A 1 186 ? 5.941 52.007 12.162 1.00 17.27 167 LEU A O 1
ATOM 1419 N N . ALA A 1 187 ? 4.633 50.218 11.765 1.00 15.96 168 ALA A N 1
ATOM 1420 C CA . ALA A 1 187 ? 5.322 49.805 10.537 1.00 16.13 168 ALA A CA 1
ATOM 1421 C C . ALA A 1 187 ? 4.501 50.138 9.278 1.00 17.39 168 ALA A C 1
ATOM 1422 O O . ALA A 1 187 ? 5.069 50.544 8.294 1.00 19.21 168 ALA A O 1
ATOM 1424 N N . ASP A 1 188 ? 3.196 49.883 9.328 1.00 17.74 169 ASP A N 1
ATOM 1425 C CA . ASP A 1 188 ? 2.265 50.149 8.240 1.00 19.25 169 ASP A CA 1
ATOM 1426 C C . ASP A 1 188 ? 1.199 51.157 8.669 1.00 19.44 169 ASP A C 1
ATOM 1427 O O . ASP A 1 188 ? 0.878 51.260 9.857 1.00 18.16 169 ASP A O 1
ATOM 1432 N N . PRO A 1 189 ? 0.662 51.929 7.720 1.00 19.10 170 PRO A N 1
ATOM 1433 C CA . PRO A 1 189 ? -0.407 52.876 8.071 1.00 20.00 170 PRO A CA 1
ATOM 1434 C C . PRO A 1 189 ? -1.573 52.145 8.724 1.00 21.04 170 PRO A C 1
ATOM 1435 O O . PRO A 1 189 ? -1.962 51.084 8.262 1.00 19.08 170 PRO A O 1
ATOM 1439 N N . PHE A 1 190 ? -2.085 52.696 9.816 1.00 17.55 171 PHE A N 1
ATOM 1440 C CA . PHE A 1 190 ? -3.208 52.106 10.522 1.00 18.56 171 PHE A CA 1
ATOM 1441 C C . PHE A 1 190 ? -3.867 53.228 11.290 1.00 21.18 171 PHE A C 1
ATOM 1442 O O . PHE A 1 190 ? -3.210 53.881 12.097 1.00 21.67 171 PHE A O 1
ATOM 1450 N N . ASN A 1 191 ? -5.150 53.423 11.049 1.00 20.18 172 ASN A N 1
ATOM 1451 C CA . ASN A 1 191 ? -5.911 54.529 11.655 1.00 19.69 172 ASN A CA 1
ATOM 1452 C C . ASN A 1 191 ? -7.170 53.944 12.207 1.00 18.40 172 ASN A C 1
ATOM 1453 O O . ASN A 1 191 ? -8.114 53.661 11.482 1.00 17.46 172 ASN A O 1
ATOM 1466 N N . ASN A 1 193 ? -9.599 55.052 14.070 1.00 17.97 174 ASN A N 1
ATOM 1467 C CA . ASN A 1 193 ? -10.809 55.826 13.927 1.00 19.68 174 ASN A CA 1
ATOM 1468 C C . ASN A 1 193 ? -11.393 55.659 12.504 1.00 20.38 174 ASN A C 1
ATOM 1469 O O . ASN A 1 193 ? -12.585 55.377 12.340 1.00 22.52 174 ASN A O 1
ATOM 1474 N N . GLU A 1 194 ? -10.537 55.791 11.497 1.00 19.78 175 GLU A N 1
ATOM 1475 C CA A GLU A 1 194 ? -10.950 55.752 10.088 0.50 20.48 175 GLU A CA 1
ATOM 1476 C CA B GLU A 1 194 ? -11.010 55.778 10.117 0.50 20.73 175 GLU A CA 1
ATOM 1477 C C . GLU A 1 194 ? -11.410 54.377 9.630 1.00 20.48 175 GLU A C 1
ATOM 1478 O O . GLU A 1 194 ? -12.380 54.259 8.870 1.00 20.30 175 GLU A O 1
ATOM 1489 N N . CYS A 1 195 ? -10.703 53.321 10.068 1.00 19.85 176 CYS A N 1
ATOM 1490 C CA . CYS A 1 195 ? -11.075 51.975 9.635 1.00 18.81 176 CYS A CA 1
ATOM 1491 C C . CYS A 1 195 ? -12.163 51.358 10.504 1.00 20.52 176 CYS A C 1
ATOM 1492 O O . CYS A 1 195 ? -12.759 50.360 10.123 1.00 21.50 176 CYS A O 1
ATOM 1495 N N . GLY A 1 196 ? -12.483 51.972 11.634 1.00 20.14 177 GLY A N 1
ATOM 1496 C CA . GLY A 1 196 ? -13.554 51.456 12.490 1.00 18.72 177 GLY A CA 1
ATOM 1497 C C . GLY A 1 196 ? -13.175 50.240 13.332 1.00 20.80 177 GLY A C 1
ATOM 1498 O O . GLY A 1 196 ? -14.064 49.504 13.794 1.00 19.55 177 GLY A O 1
ATOM 1499 N N . ALA A 1 197 ? -11.875 50.009 13.546 1.00 17.21 178 ALA A N 1
ATOM 1500 C CA . ALA A 1 197 ? -11.469 48.918 14.432 1.00 17.86 178 ALA A CA 1
ATOM 1501 C C . ALA A 1 197 ? -11.942 49.190 15.860 1.00 19.15 178 ALA A C 1
ATOM 1502 O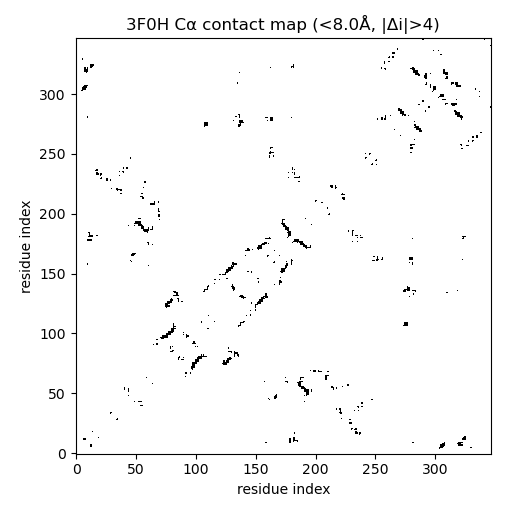 O . ALA A 1 197 ? -11.752 50.289 16.399 1.00 20.18 178 ALA A O 1
ATOM 1504 N N . ASP A 1 198 ? -12.498 48.164 16.475 1.00 16.01 179 ASP A N 1
ATOM 1505 C CA . ASP A 1 198 ? -12.948 48.196 17.849 1.00 16.80 179 ASP A CA 1
ATOM 1506 C C . ASP A 1 198 ? -11.877 47.848 18.853 1.00 16.36 179 ASP A C 1
ATOM 1507 O O . ASP A 1 198 ? -11.930 48.306 19.996 1.00 15.40 179 ASP A O 1
ATOM 1512 N N . VAL A 1 199 ? -10.891 47.060 18.411 1.00 16.05 180 VAL A N 1
ATOM 1513 C CA . VAL A 1 199 ? -9.794 46.598 19.272 1.00 16.73 180 VAL A CA 1
ATOM 1514 C C . VAL A 1 199 ? -8.526 46.571 18.430 1.00 17.77 180 VAL A C 1
ATOM 1515 O O . VAL A 1 199 ? -8.592 46.135 17.266 1.00 18.28 180 VAL A O 1
ATOM 1527 N N . ILE A 1 201 ? -4.452 45.177 19.077 1.00 16.08 182 ILE A N 1
ATOM 1528 C CA . ILE A 1 201 ? -3.480 44.553 19.941 1.00 15.53 182 ILE A CA 1
ATOM 1529 C C . ILE A 1 201 ? -2.086 44.810 19.398 1.00 17.57 182 ILE A C 1
ATOM 1530 O O . ILE A 1 201 ? -1.867 44.767 18.173 1.00 17.80 182 ILE A O 1
ATOM 1535 N N . THR A 1 202 ? -1.121 45.080 20.278 1.00 16.85 183 THR A N 1
ATOM 1536 C CA . THR A 1 202 ? 0.277 45.046 19.874 1.00 15.16 183 THR A CA 1
ATOM 1537 C C . THR A 1 202 ? 1.204 44.531 20.980 1.00 16.59 183 THR A C 1
ATOM 1538 O O . THR A 1 202 ? 0.754 44.227 22.077 1.00 16.64 183 THR A O 1
ATOM 1542 N N . GLY A 1 203 ? 2.478 44.339 20.642 1.00 15.46 184 GLY A N 1
ATOM 1543 C CA . GLY A 1 203 ? 3.465 43.747 21.556 1.00 15.60 184 GLY A CA 1
ATOM 1544 C C . GLY A 1 203 ? 4.703 44.629 21.715 1.00 16.37 184 GLY A C 1
ATOM 1545 O O . GLY A 1 203 ? 5.081 45.361 20.806 1.00 17.35 184 GLY A O 1
ATOM 1546 N N . SER A 1 204 ? 5.361 44.518 22.864 1.00 15.38 185 SER A N 1
ATOM 1547 C CA . SER A 1 204 ? 6.496 45.380 23.168 1.00 13.42 185 SER A CA 1
ATOM 1548 C C . SER A 1 204 ? 7.732 45.144 22.284 1.00 14.84 185 SER A C 1
ATOM 1549 O O . SER A 1 204 ? 8.513 46.078 22.074 1.00 15.72 185 SER A O 1
ATOM 1552 N N . GLN A 1 205 ? 7.918 43.916 21.793 1.00 15.53 186 GLN A N 1
ATOM 1553 C CA . GLN A 1 205 ? 9.182 43.487 21.173 1.00 15.32 186 GLN A CA 1
ATOM 1554 C C . GLN A 1 205 ? 9.192 43.619 19.657 1.00 17.55 186 GLN A C 1
ATOM 1555 O O . GLN A 1 205 ? 10.163 43.221 19.037 1.00 17.15 186 GLN A O 1
ATOM 1585 N N . VAL A 1 207 ? 7.638 46.546 16.544 1.00 19.53 188 VAL A N 1
ATOM 1586 C CA . VAL A 1 207 ? 8.111 47.852 16.119 1.00 20.41 188 VAL A CA 1
ATOM 1587 C C . VAL A 1 207 ? 8.512 48.776 17.280 1.00 19.64 188 VAL A C 1
ATOM 1588 O O . VAL A 1 207 ? 9.433 49.587 17.161 1.00 21.25 188 VAL A O 1
ATOM 1592 N N . LEU A 1 208 ? 7.862 48.614 18.436 1.00 19.15 189 LEU A N 1
ATOM 1593 C CA . LEU A 1 208 ? 8.249 49.338 19.626 1.00 19.10 189 LEU A CA 1
ATOM 1594 C C . LEU A 1 208 ? 9.682 49.030 20.039 1.00 17.75 189 LEU A C 1
ATOM 1595 O O . LEU A 1 208 ? 10.333 49.856 20.675 1.00 18.67 189 LEU A O 1
ATOM 1600 N N . ALA A 1 209 ? 10.179 47.855 19.668 1.00 16.79 190 ALA A N 1
ATOM 1601 C CA . ALA A 1 209 ? 11.592 47.521 19.819 1.00 18.08 190 ALA A CA 1
ATOM 1602 C C . ALA A 1 209 ? 12.052 47.593 21.262 1.00 17.84 190 ALA A C 1
ATOM 1603 O O . ALA A 1 209 ? 13.154 48.069 21.542 1.00 22.10 190 ALA A O 1
ATOM 1605 N N . CYS A 1 210 ? 11.180 47.197 22.176 1.00 15.80 191 CYS A N 1
ATOM 1606 C CA . CYS A 1 210 ? 11.534 47.083 23.588 1.00 14.64 191 CYS A CA 1
ATOM 1607 C C . CYS A 1 210 ? 11.651 45.584 23.888 1.00 14.64 191 CYS A C 1
ATOM 1608 O O . CYS A 1 210 ? 11.347 44.748 23.042 1.00 15.32 191 CYS A O 1
ATOM 1611 N N . PRO A 1 211 ? 12.079 45.244 25.094 1.00 15.13 192 PRO A N 1
ATOM 1612 C CA . PRO A 1 211 ? 12.163 43.814 25.405 1.00 15.83 192 PRO A CA 1
ATOM 1613 C C . PRO A 1 211 ? 10.789 43.164 25.417 1.00 14.69 192 PRO A C 1
ATOM 1614 O O . PRO A 1 211 ? 9.777 43.794 25.727 1.00 16.64 192 PRO A O 1
ATOM 1618 N N . PRO A 1 212 ? 10.724 41.878 25.063 1.00 15.00 193 PRO A N 1
ATOM 1619 C CA . PRO A 1 212 ? 9.454 41.171 25.179 1.00 14.75 193 PRO A CA 1
ATOM 1620 C C . PRO A 1 212 ? 8.989 41.026 26.620 1.00 14.64 193 PRO A C 1
ATOM 1621 O O . PRO A 1 212 ? 9.796 40.895 27.526 1.00 14.95 193 PRO A O 1
ATOM 1625 N N . GLY A 1 213 ? 7.678 41.022 26.807 1.00 14.15 194 GLY A N 1
ATOM 1626 C CA . GLY A 1 213 ? 7.063 40.792 28.111 1.00 15.11 194 GLY A CA 1
ATOM 1627 C C . GLY A 1 213 ? 5.862 41.687 28.419 1.00 15.05 194 GLY A C 1
ATOM 1628 O O . GLY A 1 213 ? 5.161 41.440 29.404 1.00 14.93 194 GLY A O 1
ATOM 1629 N N . ILE A 1 214 ? 5.622 42.704 27.580 1.00 14.45 195 ILE A N 1
ATOM 1630 C CA . ILE A 1 214 ? 4.411 43.502 27.628 1.00 13.49 195 ILE A CA 1
ATOM 1631 C C . ILE A 1 214 ? 3.643 43.403 26.323 1.00 13.08 195 ILE A C 1
ATOM 1632 O O . ILE A 1 214 ? 4.203 43.270 25.237 1.00 16.01 195 ILE A O 1
ATOM 1637 N N . SER A 1 215 ? 2.337 43.458 26.433 1.00 12.85 196 SER A N 1
ATOM 1638 C CA . SER A 1 215 ? 1.489 43.648 25.283 1.00 13.30 196 SER A CA 1
ATOM 1639 C C . SER A 1 215 ? 0.438 44.716 25.622 1.00 16.13 196 SER A C 1
ATOM 1640 O O . SER A 1 215 ? 0.243 45.065 26.789 1.00 15.05 196 SER A O 1
ATOM 1643 N N . VAL A 1 216 ? -0.180 45.250 24.585 1.00 14.89 197 VAL A N 1
ATOM 1644 C CA . VAL A 1 216 ? -1.073 46.395 24.748 1.00 13.87 197 VAL A CA 1
ATOM 1645 C C . VAL A 1 216 ? -2.376 46.107 24.031 1.00 15.37 197 VAL A C 1
ATOM 1646 O O . VAL A 1 216 ? -2.371 45.606 22.900 1.00 15.92 197 VAL A O 1
ATOM 1650 N N . ILE A 1 217 ? -3.485 46.423 24.682 1.00 15.00 198 ILE A N 1
ATOM 1651 C CA . ILE A 1 217 ? -4.791 46.342 24.063 1.00 13.34 198 ILE A CA 1
ATOM 1652 C C . ILE A 1 217 ? -5.386 47.735 24.054 1.00 14.60 198 ILE A C 1
ATOM 1653 O O . ILE A 1 217 ? -5.496 48.372 25.111 1.00 15.88 198 ILE A O 1
ATOM 1658 N N . VAL A 1 218 ? -5.717 48.221 22.870 1.00 13.82 199 VAL A N 1
ATOM 1659 C CA . VAL A 1 218 ? -6.424 49.469 22.702 1.00 14.09 199 VAL A CA 1
ATOM 1660 C C . VAL A 1 218 ? -7.878 49.165 22.348 1.00 17.17 199 VAL A C 1
ATOM 1661 O O . VAL A 1 218 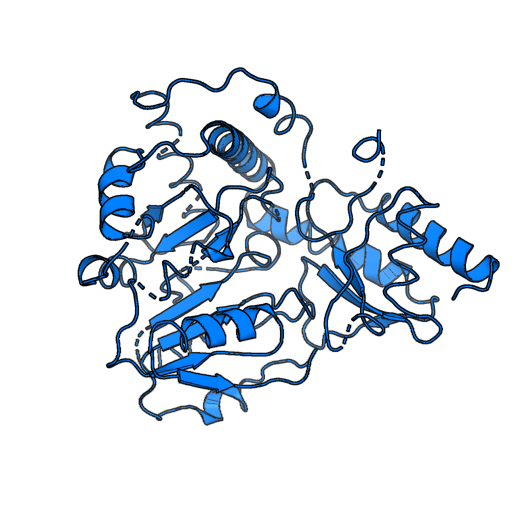? -8.178 48.396 21.417 1.00 15.69 199 VAL A O 1
ATOM 1665 N N . LEU A 1 219 ? -8.784 49.796 23.083 1.00 15.94 200 LEU A N 1
ATOM 1666 C CA . LEU A 1 219 ? -10.202 49.613 22.891 1.00 15.57 200 LEU A CA 1
ATOM 1667 C C . LEU A 1 219 ? -10.864 50.936 22.495 1.00 18.05 200 LEU A C 1
ATOM 1668 O O . LEU A 1 219 ? -10.767 51.923 23.211 1.00 17.18 200 LEU A O 1
ATOM 1673 N N . ALA A 1 220 ? -11.531 50.939 21.353 1.00 16.83 201 ALA A N 1
ATOM 1674 C CA . ALA A 1 220 ? -12.479 51.978 20.994 1.00 17.28 201 ALA A CA 1
ATOM 1675 C C . ALA A 1 220 ? -13.639 51.961 21.989 1.00 17.62 201 ALA A C 1
ATOM 1676 O O . ALA A 1 220 ? -13.837 50.986 22.719 1.00 15.70 201 ALA A O 1
ATOM 1678 N N . PRO A 1 221 ? -14.430 53.041 22.030 1.00 19.03 202 PRO A N 1
ATOM 1679 C CA . PRO A 1 221 ? -15.594 53.019 22.925 1.00 19.57 202 PRO A CA 1
ATOM 1680 C C . PRO A 1 221 ? -16.479 51.776 22.827 1.00 19.60 202 PRO A C 1
ATOM 1681 O O . PRO A 1 221 ? -16.901 51.242 23.855 1.00 19.97 202 PRO A O 1
ATOM 1685 N N . ARG A 1 222 ? -16.716 51.268 21.616 1.00 19.33 203 ARG A N 1
ATOM 1686 C CA . ARG A 1 222 ? -17.470 50.018 21.473 1.00 20.21 203 ARG A CA 1
ATOM 1687 C C . ARG A 1 222 ? -16.782 48.818 22.080 1.00 20.99 203 ARG A C 1
ATOM 1688 O O . ARG A 1 222 ? -17.448 47.900 22.575 1.00 21.68 203 ARG A O 1
ATOM 1696 N N . GLY A 1 223 ? -15.445 48.823 22.021 1.00 18.87 204 GLY A N 1
ATOM 1697 C CA . GLY A 1 223 ? -14.636 47.802 22.670 1.00 20.70 204 GLY A CA 1
ATOM 1698 C C . GLY A 1 223 ? -14.715 47.874 24.181 1.00 18.69 204 GLY A C 1
ATOM 1699 O O . GLY A 1 223 ? -14.855 46.860 24.853 1.00 18.35 204 GLY A O 1
ATOM 1700 N N . VAL A 1 224 ? -14.617 49.081 24.717 1.00 20.07 205 VAL A N 1
ATOM 1701 C CA . VAL A 1 224 ? -14.777 49.275 26.161 1.00 19.74 205 VAL A CA 1
ATOM 1702 C C . VAL A 1 224 ? -16.133 48.737 26.617 1.00 19.34 205 VAL A C 1
ATOM 1703 O O . VAL A 1 224 ? -16.216 47.952 27.564 1.00 20.93 205 VAL A O 1
ATOM 1707 N N . GLU A 1 225 ? -17.184 49.142 25.906 1.00 21.80 206 GLU A N 1
ATOM 1708 C CA A GLU A 1 225 ? -18.544 48.698 26.203 0.50 22.29 206 GLU A CA 1
ATOM 1709 C CA B GLU A 1 225 ? -18.543 48.716 26.213 0.50 22.78 206 GLU A CA 1
ATOM 1710 C C . GLU A 1 225 ? -18.651 47.179 26.200 1.00 21.60 206 GLU A C 1
ATOM 1711 O O . GLU A 1 225 ? -19.185 46.581 27.129 1.00 22.29 206 GLU A O 1
ATOM 1722 N N . ARG A 1 226 ? -18.107 46.540 25.170 1.00 21.08 207 ARG A N 1
ATOM 1723 C CA . ARG A 1 226 ? -18.137 45.084 25.061 1.00 19.26 207 ARG A CA 1
ATOM 1724 C C . ARG A 1 226 ? -17.436 44.414 26.245 1.00 20.49 207 ARG A C 1
ATOM 1725 O O . ARG A 1 226 ? -17.954 43.483 26.836 1.00 21.17 207 ARG A O 1
ATOM 1733 N N . VAL A 1 227 ? -16.236 44.886 26.586 1.00 17.65 208 VAL A N 1
ATOM 1734 C CA . VAL A 1 227 ? -15.514 44.327 27.732 1.00 18.09 208 VAL A CA 1
ATOM 1735 C C . VAL A 1 227 ? -16.295 44.493 29.041 1.00 20.65 208 VAL A C 1
ATOM 1736 O O . VAL A 1 227 ? -16.399 43.563 29.828 1.00 21.69 208 VAL A O 1
ATOM 1740 N N . GLU A 1 228 ? -16.901 45.662 29.231 1.00 21.18 209 GLU A N 1
ATOM 1741 C CA . GLU A 1 228 ? -17.666 45.955 30.451 1.00 23.85 209 GLU A CA 1
ATOM 1742 C C . GLU A 1 228 ? -18.844 45.011 30.658 1.00 25.28 209 GLU A C 1
ATOM 1743 O O . GLU A 1 228 ? -19.245 44.762 31.802 1.00 26.96 209 GLU A O 1
ATOM 1749 N N . LYS A 1 229 ? -19.375 44.477 29.559 1.00 28.02 210 LYS A N 1
ATOM 1750 C CA . LYS A 1 229 ? -20.482 43.528 29.589 1.00 29.69 210 LYS A CA 1
ATOM 1751 C C . LYS A 1 229 ? -20.060 42.061 29.670 1.00 29.55 210 LYS A C 1
ATOM 1752 O O . LYS A 1 229 ? -20.921 41.192 29.732 1.00 30.64 210 LYS A O 1
ATOM 1755 N N . SER A 1 230 ? -18.762 41.772 29.684 1.00 26.98 211 SER A N 1
ATOM 1756 C CA A SER A 1 230 ? -18.285 40.385 29.688 0.50 27.59 211 SER A CA 1
ATOM 1757 C CA B SER A 1 230 ? -18.275 40.401 29.687 0.50 27.27 211 SER A CA 1
ATOM 1758 C C . SER A 1 230 ? -18.447 39.713 31.044 1.00 28.58 211 SER A C 1
ATOM 1759 O O . SER A 1 230 ? -18.363 40.350 32.093 1.00 26.68 211 SER A O 1
ATOM 1764 N N . LYS A 1 231 ? -18.688 38.414 31.000 1.00 28.69 212 LYS A N 1
ATOM 1765 C CA . LYS A 1 231 ? -18.687 37.579 32.183 1.00 31.59 212 LYS A CA 1
ATOM 1766 C C A LYS A 1 231 ? -17.655 36.451 32.210 0.50 31.02 212 LYS A C 1
ATOM 1767 C C B LYS A 1 231 ? -17.614 36.599 31.726 0.50 29.98 212 LYS A C 1
ATOM 1768 O O A LYS A 1 231 ? -17.997 35.294 32.474 0.50 30.12 212 LYS A O 1
ATOM 1769 O O B LYS A 1 231 ? -17.844 35.768 30.877 0.50 29.31 212 LYS A O 1
ATOM 1775 N N . VAL A 1 232 ? -16.386 36.816 32.142 1.00 31.75 213 VAL A N 1
ATOM 1776 C CA A VAL A 1 232 ? -15.321 35.879 31.808 0.50 30.77 213 VAL A CA 1
ATOM 1777 C CA B VAL A 1 232 ? -15.335 35.879 31.804 0.50 31.26 213 VAL A CA 1
ATOM 1778 C C . VAL A 1 232 ? -14.888 35.144 33.046 1.00 28.11 213 VAL A C 1
ATOM 1779 O O . VAL A 1 232 ? -14.874 35.711 34.097 1.00 33.00 213 VAL A O 1
ATOM 1786 N N . ARG A 1 233 ? -14.517 33.880 32.921 1.00 27.01 214 ARG A N 1
ATOM 1787 C CA . ARG A 1 233 ? -13.945 33.172 34.075 1.00 27.71 214 ARG A CA 1
ATOM 1788 C C . ARG A 1 233 ? -12.432 33.153 33.955 1.00 22.43 214 ARG A C 1
ATOM 1789 O O . ARG A 1 233 ? -11.804 32.224 33.477 1.00 23.30 214 ARG A O 1
ATOM 1797 N N . THR A 1 234 ? -11.839 34.237 34.399 1.00 20.03 215 THR A N 1
ATOM 1798 C CA . THR A 1 234 ? -10.397 34.362 34.397 1.00 17.55 215 THR A CA 1
ATOM 1799 C C . THR A 1 234 ? -10.049 35.456 35.386 1.00 18.97 215 THR A C 1
ATOM 1800 O O . THR A 1 234 ? -10.845 36.388 35.571 1.00 18.19 215 THR A O 1
ATOM 1812 N N . TYR A 1 236 ? -6.363 36.607 35.499 1.00 16.16 217 TYR A N 1
ATOM 1813 C CA . TYR A 1 236 ? -5.239 37.334 34.906 1.00 15.05 217 TYR A CA 1
ATOM 1814 C C . TYR A 1 236 ? -5.669 38.086 33.642 1.00 15.19 217 TYR A C 1
ATOM 1815 O O . TYR A 1 236 ? -5.155 39.156 33.329 1.00 15.96 217 TYR A O 1
ATOM 1824 N N . PHE A 1 237 ? -6.597 37.511 32.900 1.00 14.44 218 PHE A N 1
ATOM 1825 C CA . PHE A 1 237 ? -7.066 38.110 31.654 1.00 14.86 218 PHE A CA 1
ATOM 1826 C C . PHE A 1 237 ? -8.383 38.850 31.771 1.00 16.64 218 PHE A C 1
ATOM 1827 O O . PHE A 1 237 ? -9.062 39.088 30.768 1.00 17.36 218 PHE A O 1
ATOM 1835 N N . ASP A 1 238 ? -8.737 39.264 32.987 1.00 17.89 219 ASP A N 1
ATOM 1836 C CA . ASP A 1 238 ? -10.002 39.984 33.203 1.00 16.45 219 ASP A CA 1
ATOM 1837 C C . ASP A 1 238 ? -9.784 41.455 32.772 1.00 16.16 219 ASP A C 1
ATOM 1838 O O . ASP A 1 238 ? -9.140 42.237 33.486 1.00 15.83 219 ASP A O 1
ATOM 1843 N N . LEU A 1 239 ? -10.281 41.820 31.599 1.00 15.46 220 LEU A N 1
ATOM 1844 C CA . LEU A 1 239 ? -9.974 43.145 31.032 1.00 14.33 220 LEU A CA 1
ATOM 1845 C C . LEU A 1 239 ? -10.782 44.240 31.752 1.00 14.13 220 LEU A C 1
ATOM 1846 O O . LEU A 1 239 ? -10.362 45.397 31.741 1.00 16.69 220 LEU A O 1
ATOM 1851 N N . LYS A 1 240 ? -11.886 43.875 32.406 1.00 15.18 221 LYS A N 1
ATOM 1852 C CA . LYS A 1 240 ? -12.618 44.850 33.262 1.00 16.30 221 LYS A CA 1
ATOM 1853 C C . LYS A 1 240 ? -11.716 45.345 34.381 1.00 18.14 221 LYS A C 1
ATOM 1854 O O . LYS A 1 240 ? -11.645 46.541 34.657 1.00 17.51 221 LYS A O 1
ATOM 1860 N N . ASP A 1 241 ? -11.034 44.402 35.032 1.00 16.36 222 ASP A N 1
ATOM 1861 C CA . ASP A 1 241 ? -10.095 44.699 36.109 1.00 17.93 222 ASP A CA 1
ATOM 1862 C C . ASP A 1 241 ? -8.935 45.527 35.564 1.00 17.53 222 ASP A C 1
ATOM 1863 O O . ASP A 1 241 ? -8.510 46.490 36.206 1.00 17.58 222 ASP A O 1
ATOM 1868 N N . ALA A 1 242 ? -8.389 45.132 34.408 1.00 15.73 223 ALA A N 1
ATOM 1869 C CA . ALA A 1 242 ? -7.334 45.907 33.788 1.00 14.76 223 ALA A CA 1
ATOM 1870 C C . ALA A 1 242 ? -7.769 47.360 33.502 1.00 14.37 223 ALA A C 1
ATOM 1871 O O . ALA A 1 242 ? -7.056 48.300 33.841 1.00 15.76 223 ALA A O 1
ATOM 1873 N N . LEU A 1 243 ? -8.951 47.539 32.927 1.00 15.69 224 LEU A N 1
ATOM 1874 C CA . LEU A 1 243 ? -9.480 48.880 32.676 1.00 14.64 224 LEU A CA 1
ATOM 1875 C C . LEU A 1 243 ? -9.667 49.698 33.966 1.00 16.85 224 LEU A C 1
ATOM 1876 O O . LEU A 1 243 ? -9.257 50.869 34.012 1.00 15.99 224 LEU A O 1
ATOM 1881 N N . LYS A 1 244 ? -10.255 49.083 34.987 1.00 17.01 225 LYS A N 1
ATOM 1882 C CA . LYS A 1 244 ? -10.550 49.797 36.239 1.00 16.75 225 LYS A CA 1
ATOM 1883 C C . LYS A 1 244 ? -9.250 50.297 36.861 1.00 18.17 225 LYS A C 1
ATOM 1884 O O . LYS A 1 244 ? -9.154 51.450 37.291 1.00 16.76 225 LYS A O 1
ATOM 1887 N N . ASN A 1 245 ? -8.222 49.456 36.879 1.00 15.20 226 ASN A N 1
ATOM 1888 C CA . ASN A 1 245 ? -6.943 49.869 37.425 1.00 15.01 226 ASN A CA 1
ATOM 1889 C C . ASN A 1 245 ? -6.234 50.949 36.615 1.00 16.25 226 ASN A C 1
ATOM 1890 O O . ASN A 1 245 ? -5.570 51.837 37.183 1.00 17.31 226 ASN A O 1
ATOM 1895 N N . GLN A 1 246 ? -6.315 50.873 35.288 1.00 15.67 227 GLN A N 1
ATOM 1896 C CA . GLN A 1 246 ? -5.650 51.852 34.423 1.00 15.30 227 GLN A CA 1
ATOM 1897 C C . GLN A 1 246 ? -6.303 53.267 34.530 1.00 15.70 227 GLN A C 1
ATOM 1898 O O . GLN A 1 246 ? -5.691 54.277 34.132 1.00 15.13 227 GLN A O 1
ATOM 1904 N N . GLU A 1 247 ? -7.520 53.335 35.069 1.00 16.64 228 GLU A N 1
ATOM 1905 C CA . GLU A 1 247 ? -8.148 54.641 35.364 1.00 19.08 228 GLU A CA 1
ATOM 1906 C C . GLU A 1 247 ? -7.208 55.500 36.220 1.00 19.51 228 GLU A C 1
ATOM 1907 O O . GLU A 1 247 ? -7.164 56.710 36.066 1.00 19.21 228 GLU A O 1
ATOM 1913 N N . ARG A 1 248 ? -6.448 54.876 37.118 1.00 16.84 229 ARG A N 1
ATOM 1914 C CA . ARG A 1 248 ? -5.484 55.609 37.951 1.00 18.37 229 ARG A CA 1
ATOM 1915 C C . ARG A 1 248 ? -4.029 55.320 37.572 1.00 17.65 229 ARG A C 1
ATOM 1916 O O . ARG A 1 248 ? -3.121 55.559 38.350 1.00 18.72 229 ARG A O 1
ATOM 1924 N N . GLY A 1 249 ? -3.823 54.806 36.369 1.00 15.59 230 GLY A N 1
ATOM 1925 C CA . GLY A 1 249 ? -2.489 54.457 35.883 1.00 16.56 230 GLY A CA 1
ATOM 1926 C C . GLY A 1 249 ? -1.821 53.272 36.562 1.00 14.37 230 GLY A C 1
ATOM 1927 O O . GLY A 1 249 ? -0.608 53.243 36.715 1.00 15.91 230 GLY A O 1
ATOM 1928 N N . GLN A 1 250 ? -2.621 52.299 36.965 1.00 15.15 231 GLN A N 1
ATOM 1929 C CA . GLN A 1 250 ? -2.146 51.136 37.649 1.00 15.18 231 GLN A CA 1
ATOM 1930 C C . GLN A 1 250 ? -2.623 49.856 36.940 1.00 13.59 231 GLN A C 1
ATOM 1931 O O . GLN A 1 250 ? -3.467 49.880 36.043 1.00 14.98 231 GLN A O 1
ATOM 1937 N N . THR A 1 251 ? -2.083 48.741 37.434 1.00 16.21 232 THR A N 1
ATOM 1938 C CA . THR A 1 251 ? -2.401 47.423 36.971 1.00 14.87 232 THR A CA 1
ATOM 1939 C C . THR A 1 251 ? -2.872 46.566 38.149 1.00 15.66 232 THR A C 1
ATOM 1940 O O . THR A 1 251 ? -2.539 46.841 39.284 1.00 16.88 232 THR A O 1
ATOM 1944 N N . PRO A 1 252 ? -3.634 45.500 37.879 1.00 15.53 233 PRO A N 1
ATOM 1945 C CA . PRO A 1 252 ? -4.138 44.683 38.991 1.00 16.67 233 PRO A CA 1
ATOM 1946 C C . PRO A 1 252 ? -3.027 43.991 39.797 1.00 15.31 233 PRO A C 1
ATOM 1947 O O . PRO A 1 252 ? -3.119 43.893 41.022 1.00 16.33 233 PRO A O 1
ATOM 1951 N N . PHE A 1 253 ? -2.009 43.507 39.095 1.00 13.71 234 PHE A N 1
ATOM 1952 C CA . PHE A 1 253 ? -0.895 42.769 39.699 1.00 14.35 234 PHE A CA 1
ATOM 1953 C C . PHE A 1 253 ? 0.410 43.480 39.372 1.00 15.83 234 PHE A C 1
ATOM 1954 O O . PHE A 1 253 ? 0.410 44.538 38.751 1.00 16.10 234 PHE A O 1
ATOM 1962 N N . THR A 1 254 ? 1.528 42.911 39.780 1.00 15.21 235 THR A N 1
ATOM 1963 C CA . THR A 1 254 ? 2.792 43.530 39.452 1.00 14.09 235 THR A CA 1
ATOM 1964 C C . THR A 1 254 ? 3.013 43.461 37.963 1.00 14.71 235 THR A C 1
ATOM 1965 O O . THR A 1 254 ? 3.017 42.369 37.385 1.00 14.55 235 THR A O 1
ATOM 1969 N N . PRO A 1 255 ? 3.208 44.606 37.316 1.00 13.67 236 PRO A N 1
ATOM 1970 C CA . PRO A 1 255 ? 3.474 44.534 35.872 1.00 13.79 236 PRO A CA 1
ATOM 1971 C C . PRO A 1 255 ? 4.978 44.509 35.565 1.00 14.24 236 PRO A C 1
ATOM 1972 O O . PRO A 1 255 ? 5.807 44.603 36.477 1.00 14.07 236 PRO A O 1
ATOM 1976 N N . ALA A 1 256 ? 5.333 44.382 34.278 1.00 13.75 237 ALA A N 1
ATOM 1977 C CA . ALA A 1 256 ? 6.745 44.432 33.875 1.00 13.78 237 ALA A CA 1
ATOM 1978 C C . ALA A 1 256 ? 7.171 45.888 33.864 1.00 13.26 237 ALA A C 1
ATOM 1979 O O . ALA A 1 256 ? 7.257 46.551 32.821 1.00 13.51 237 ALA A O 1
ATOM 1981 N N . VAL A 1 257 ? 7.389 46.392 35.080 1.00 14.21 238 VAL A N 1
ATOM 1982 C CA . VAL A 1 257 ? 7.653 47.797 35.321 1.00 12.65 238 VAL A CA 1
ATOM 1983 C C . VAL A 1 257 ? 8.811 48.350 34.467 1.00 14.58 238 VAL A C 1
ATOM 1984 O O . VAL A 1 257 ? 8.713 49.431 33.896 1.00 13.86 238 VAL A O 1
ATOM 1988 N N . GLY A 1 258 ? 9.904 47.597 34.412 1.00 14.05 239 GLY A N 1
ATOM 1989 C CA . GLY A 1 258 ? 11.087 48.012 33.663 1.00 17.31 239 GLY A CA 1
ATOM 1990 C C . GLY A 1 258 ? 10.783 48.157 32.192 1.00 16.72 239 GLY A C 1
ATOM 1991 O O . GLY A 1 258 ? 11.192 49.140 31.556 1.00 15.99 239 GLY A O 1
ATOM 1992 N N . ILE A 1 259 ? 10.082 47.174 31.628 1.00 13.70 240 ILE A N 1
ATOM 1993 C CA . ILE A 1 259 ? 9.681 47.262 30.235 1.00 12.72 240 ILE A CA 1
ATOM 1994 C C . ILE A 1 259 ? 8.742 48.446 29.976 1.00 13.34 240 ILE A C 1
ATOM 1995 O O . ILE A 1 259 ? 8.837 49.104 28.931 1.00 14.53 240 ILE A O 1
ATOM 2000 N N . LEU A 1 260 ? 7.853 48.735 30.931 1.00 13.85 241 LEU A N 1
ATOM 2001 C CA . LEU A 1 260 ? 6.932 49.858 30.779 1.00 14.69 241 LEU A CA 1
ATOM 2002 C C . LEU A 1 260 ? 7.656 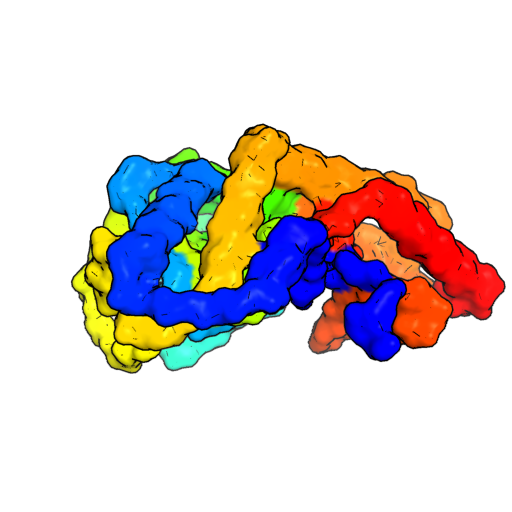51.215 30.803 1.00 14.27 241 LEU A C 1
ATOM 2003 O O . LEU A 1 260 ? 7.208 52.161 30.124 1.00 15.11 241 LEU A O 1
ATOM 2008 N N . LEU A 1 261 ? 8.763 51.307 31.542 1.00 13.99 242 LEU A N 1
ATOM 2009 C CA . LEU A 1 261 ? 9.598 52.524 31.515 1.00 15.02 242 LEU A CA 1
ATOM 2010 C C . LEU A 1 261 ? 10.359 52.633 30.196 1.00 16.21 242 LEU A C 1
ATOM 2011 O O . LEU A 1 261 ? 10.526 53.729 29.647 1.00 16.44 242 LEU A O 1
ATOM 2016 N N . GLN A 1 262 ? 10.825 51.509 29.676 1.00 15.66 243 GLN A N 1
ATOM 2017 C CA . GLN A 1 262 ? 11.434 51.508 28.356 1.00 15.59 243 GLN A CA 1
ATOM 2018 C C . GLN A 1 262 ? 10.447 51.912 27.268 1.00 15.80 243 GLN A C 1
ATOM 2019 O O . GLN A 1 262 ? 10.805 52.654 26.364 1.00 17.04 243 GLN A O 1
ATOM 2025 N N . ILE A 1 263 ? 9.219 51.408 27.343 1.00 13.78 244 ILE A N 1
ATOM 2026 C CA . ILE A 1 263 ? 8.163 51.764 26.417 1.00 15.38 244 ILE A CA 1
ATOM 2027 C C . ILE A 1 263 ? 7.916 53.275 26.469 1.00 15.41 244 ILE A C 1
ATOM 2028 O O . ILE A 1 263 ? 7.814 53.937 25.431 1.00 15.32 244 ILE A O 1
ATOM 2033 N N . ASN A 1 264 ? 7.872 53.834 27.674 1.00 15.86 245 ASN A N 1
ATOM 2034 C CA . ASN A 1 264 ? 7.689 55.285 27.818 1.00 16.72 245 ASN A CA 1
ATOM 2035 C C . ASN A 1 264 ? 8.753 56.095 27.064 1.00 16.95 245 ASN A C 1
ATOM 2036 O O . ASN A 1 264 ? 8.434 57.018 26.310 1.00 15.65 245 ASN A O 1
ATOM 2041 N N . GLU A 1 265 ? 10.012 55.712 27.228 1.00 16.73 246 GLU A N 1
ATOM 2042 C CA . GLU A 1 265 ? 11.106 56.335 26.518 1.00 18.59 246 GLU A CA 1
ATOM 2043 C C . GLU A 1 265 ? 10.943 56.200 25.011 1.00 17.93 246 GLU A C 1
ATOM 2044 O O . GLU A 1 265 ? 11.121 57.163 24.252 1.00 17.50 246 GLU A O 1
ATOM 2050 N N . ARG A 1 266 ? 10.602 54.999 24.569 1.00 16.67 247 ARG A N 1
ATOM 2051 C CA . ARG A 1 266 ? 10.417 54.740 23.164 1.00 15.13 247 ARG A CA 1
ATOM 2052 C C . ARG A 1 266 ? 9.289 55.562 22.581 1.00 15.97 247 ARG A C 1
ATOM 2053 O O . ARG A 1 266 ? 9.397 56.063 21.460 1.00 17.58 247 ARG A O 1
ATOM 2061 N N . LEU A 1 267 ? 8.187 55.675 23.306 1.00 15.31 248 LEU A N 1
ATOM 2062 C CA . LEU A 1 267 ? 7.073 56.482 22.818 1.00 15.09 248 LEU A CA 1
ATOM 2063 C C . LEU A 1 267 ? 7.484 57.963 22.687 1.00 16.09 248 LEU A C 1
ATOM 2064 O O . LEU A 1 267 ? 7.138 58.635 21.713 1.00 17.60 248 LEU A O 1
ATOM 2069 N N . LYS A 1 268 ? 8.291 58.435 23.634 1.00 16.73 249 LYS A N 1
ATOM 2070 C CA . LYS A 1 268 ? 8.823 59.798 23.517 1.00 16.42 249 LYS A CA 1
ATOM 2071 C C . LYS A 1 268 ? 9.807 59.929 22.343 1.00 18.30 249 LYS A C 1
ATOM 2072 O O . LYS A 1 268 ? 9.843 60.962 21.669 1.00 20.25 249 LYS A O 1
ATOM 2078 N N . GLU A 1 269 ? 10.616 58.896 22.107 1.00 18.87 250 GLU A N 1
ATOM 2079 C CA . GLU A 1 269 ? 11.568 58.899 20.979 1.00 21.33 250 GLU A CA 1
ATOM 2080 C C . GLU A 1 269 ? 10.799 58.983 19.659 1.00 21.70 250 GLU A C 1
ATOM 2081 O O . GLU A 1 269 ? 11.143 59.764 18.773 1.00 21.92 250 GLU A O 1
ATOM 2087 N N . ILE A 1 270 ? 9.732 58.201 19.541 1.00 20.51 251 ILE A N 1
ATOM 2088 C CA . ILE A 1 270 ? 8.859 58.277 18.352 1.00 19.63 251 ILE A CA 1
ATOM 2089 C C . ILE A 1 270 ? 8.334 59.699 18.152 1.00 19.25 251 ILE A C 1
ATOM 2090 O O . ILE A 1 270 ? 8.357 60.247 17.027 1.00 19.62 251 ILE A O 1
ATOM 2095 N N . LYS A 1 271 ? 7.895 60.317 19.239 1.00 18.37 252 LYS A N 1
ATOM 2096 C CA . LYS A 1 271 ? 7.318 61.645 19.158 1.00 20.14 252 LYS A CA 1
ATOM 2097 C C . LYS A 1 271 ? 8.405 62.622 18.668 1.00 21.48 252 LYS A C 1
ATOM 2098 O O . LYS A 1 271 ? 8.173 63.439 17.784 1.00 23.68 252 LYS A O 1
ATOM 2104 N N . LYS A 1 272 ? 9.592 62.506 19.227 1.00 21.81 253 LYS A N 1
ATOM 2105 C CA . LYS A 1 272 ? 10.707 63.376 18.886 1.00 24.20 253 LYS A CA 1
ATOM 2106 C C . LYS A 1 272 ? 11.044 63.314 17.393 1.00 24.09 253 LYS A C 1
ATOM 2107 O O . LYS A 1 272 ? 11.424 64.311 16.778 1.00 23.28 253 LYS A O 1
ATOM 2113 N N . HIS A 1 273 ? 10.899 62.143 16.802 1.00 22.13 254 HIS A N 1
ATOM 2114 C CA . HIS A 1 273 ? 11.282 61.941 15.414 1.00 24.72 254 HIS A CA 1
ATOM 2115 C C . HIS A 1 273 ? 10.136 62.118 14.417 1.00 25.41 254 HIS A C 1
ATOM 2116 O O . HIS A 1 273 ? 10.294 61.831 13.235 1.00 26.90 254 HIS A O 1
ATOM 2123 N N . GLY A 1 274 ? 8.993 62.605 14.871 1.00 23.59 255 GLY A N 1
ATOM 2124 C CA . GLY A 1 274 ? 7.904 62.927 13.952 1.00 24.15 255 GLY A CA 1
ATOM 2125 C C . GLY A 1 274 ? 6.634 62.134 14.115 1.00 25.06 255 GLY A C 1
ATOM 2126 O O . GLY A 1 274 ? 5.742 62.234 13.297 1.00 26.98 255 GLY A O 1
ATOM 2127 N N . GLY A 1 275 ? 6.537 61.332 15.168 1.00 21.01 256 GLY A N 1
ATOM 2128 C CA . GLY A 1 275 ? 5.321 60.601 15.420 1.00 21.89 256 GLY A CA 1
ATOM 2129 C C . GLY A 1 275 ? 5.190 59.326 14.611 1.00 18.28 256 GLY A C 1
ATOM 2130 O O . GLY A 1 275 ? 6.146 58.865 13.963 1.00 19.26 256 GLY A O 1
ATOM 2131 N N . ALA A 1 276 ? 3.982 58.780 14.634 1.00 19.16 257 ALA A N 1
ATOM 2132 C CA . ALA A 1 276 ? 3.712 57.466 14.059 1.00 17.77 257 ALA A CA 1
ATOM 2133 C C . ALA A 1 276 ? 4.003 57.466 12.560 1.00 18.84 257 ALA A C 1
ATOM 2134 O O . ALA A 1 276 ? 4.610 56.524 12.054 1.00 20.16 257 ALA A O 1
ATOM 2136 N N . ASP A 1 277 ? 3.610 58.526 11.853 1.00 20.29 258 ASP A N 1
ATOM 2137 C CA . ASP A 1 277 ? 3.770 58.528 10.393 1.00 20.61 258 ASP A CA 1
ATOM 2138 C C . ASP A 1 277 ? 5.240 58.486 9.990 1.00 19.02 258 ASP A C 1
ATOM 2139 O O . ASP A 1 277 ? 5.611 57.870 8.970 1.00 19.49 258 ASP A O 1
ATOM 2144 N N . ALA A 1 278 ? 6.084 59.148 10.772 1.00 18.94 259 ALA A N 1
ATOM 2145 C CA . ALA A 1 278 ? 7.513 59.173 10.498 1.00 18.92 259 ALA A CA 1
ATOM 2146 C C . ALA A 1 278 ? 8.139 57.779 10.698 1.00 18.96 259 ALA A C 1
ATOM 2147 O O . ALA A 1 278 ? 9.055 57.408 9.969 1.00 19.20 259 ALA A O 1
ATOM 2149 N N . GLU A 1 279 ? 7.687 57.033 11.705 1.00 18.14 260 GLU A N 1
ATOM 2150 C CA . GLU A 1 279 ? 8.256 55.702 11.930 1.00 18.87 260 GLU A CA 1
ATOM 2151 C C . GLU A 1 279 ? 7.790 54.755 10.802 1.00 17.36 260 GLU A C 1
ATOM 2152 O O . GLU A 1 279 ? 8.590 53.999 10.270 1.00 19.03 260 GLU A O 1
ATOM 2158 N N . VAL A 1 280 ? 6.510 54.820 10.418 1.00 18.22 261 VAL A N 1
ATOM 2159 C CA . VAL A 1 280 ? 6.011 54.057 9.274 1.00 17.30 261 VAL A CA 1
ATOM 2160 C C . VAL A 1 280 ? 6.878 54.350 8.030 1.00 17.79 261 VAL A C 1
ATOM 2161 O O . VAL A 1 280 ? 7.317 53.434 7.308 1.00 16.23 261 VAL A O 1
ATOM 2165 N N . ALA A 1 281 ? 7.136 55.626 7.776 1.00 16.86 262 ALA A N 1
ATOM 2166 C CA . ALA A 1 281 ? 7.919 56.007 6.600 1.00 17.66 262 ALA A CA 1
ATOM 2167 C C . ALA A 1 281 ? 9.336 55.459 6.659 1.00 18.05 262 ALA A C 1
ATOM 2168 O O . ALA A 1 281 ? 9.832 54.998 5.645 1.00 17.24 262 ALA A O 1
ATOM 2170 N N . ARG A 1 282 ? 9.971 55.493 7.836 1.00 16.96 263 ARG A N 1
ATOM 2171 C CA . ARG A 1 282 ? 11.322 54.979 8.000 1.00 17.72 263 ARG A CA 1
ATOM 2172 C C . ARG A 1 282 ? 11.364 53.469 7.724 1.00 17.85 263 ARG A C 1
ATOM 2173 O O . ARG A 1 282 ? 12.236 52.971 6.990 1.00 18.62 263 ARG A O 1
ATOM 2181 N N . ILE A 1 283 ? 10.396 52.742 8.261 1.00 16.56 264 ILE A N 1
ATOM 2182 C CA A ILE A 1 283 ? 10.395 51.304 8.077 0.50 16.66 264 ILE A CA 1
ATOM 2183 C CA B ILE A 1 283 ? 10.324 51.292 8.085 0.50 18.00 264 ILE A CA 1
ATOM 2184 C C . ILE A 1 283 ? 10.080 50.963 6.610 1.00 16.11 264 ILE A C 1
ATOM 2185 O O . ILE A 1 283 ? 10.711 50.055 6.038 1.00 17.59 264 ILE A O 1
ATOM 2194 N N . ALA A 1 284 ? 9.163 51.705 5.973 1.00 15.97 265 ALA A N 1
ATOM 2195 C CA . ALA A 1 284 ? 8.875 51.521 4.544 1.00 15.83 265 ALA A CA 1
ATOM 2196 C C . ALA A 1 284 ? 10.168 51.625 3.728 1.00 17.98 265 ALA A C 1
ATOM 2197 O O . ALA A 1 284 ? 10.386 50.867 2.795 1.00 16.79 265 ALA A O 1
ATOM 2199 N N . SER A 1 285 ? 11.013 52.595 4.073 1.00 17.73 266 SER A N 1
ATOM 2200 C CA A SER A 1 285 ? 12.290 52.820 3.380 0.50 19.09 266 SER A CA 1
ATOM 2201 C CA B SER A 1 285 ? 12.270 52.797 3.350 0.50 19.13 266 SER A CA 1
ATOM 2202 C C . SER A 1 285 ? 13.309 51.712 3.650 1.00 17.47 266 SER A C 1
ATOM 2203 O O . SER A 1 285 ? 14.041 51.305 2.748 1.00 17.23 266 SER A O 1
ATOM 2208 N N . GLN A 1 286 ? 13.342 51.240 4.900 1.00 16.56 267 GLN A N 1
ATOM 2209 C CA . GLN A 1 286 ? 14.180 50.110 5.276 1.00 15.90 267 GLN A CA 1
ATOM 2210 C C . GLN A 1 286 ? 13.808 48.863 4.443 1.00 14.72 267 GLN A C 1
ATOM 2211 O O . GLN A 1 286 ? 14.691 48.155 3.923 1.00 15.94 267 GLN A O 1
ATOM 2217 N N . ALA A 1 287 ? 12.506 48.608 4.306 1.00 15.99 268 ALA A N 1
ATOM 2218 C CA . ALA A 1 287 ? 12.032 47.471 3.526 1.00 15.79 268 ALA A CA 1
ATOM 2219 C C . ALA A 1 287 ? 12.384 47.611 2.041 1.00 16.52 268 ALA A C 1
ATOM 2220 O O . ALA A 1 287 ? 12.870 46.672 1.409 1.00 15.87 268 ALA A O 1
ATOM 2222 N N . ALA A 1 288 ? 12.130 48.789 1.493 1.00 16.35 269 ALA A N 1
ATOM 2223 C CA . ALA A 1 288 ? 12.419 49.072 0.078 1.00 16.91 269 ALA A CA 1
ATOM 2224 C C . ALA A 1 288 ? 13.909 48.939 -0.236 1.00 16.97 269 ALA A C 1
ATOM 2225 O O . ALA A 1 288 ? 14.297 48.363 -1.270 1.00 18.12 269 ALA A O 1
ATOM 2227 N N . ASP A 1 289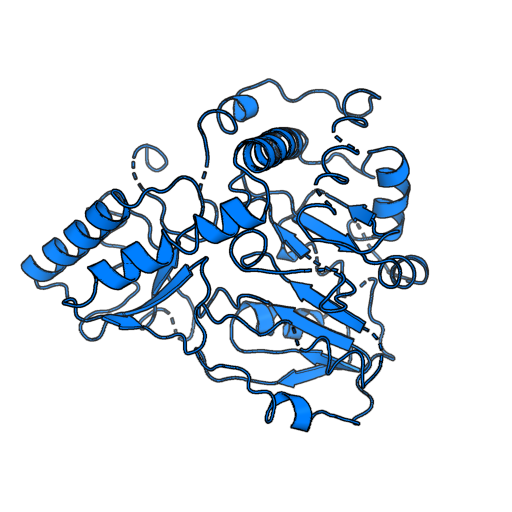 ? 14.737 49.402 0.677 1.00 16.51 270 ASP A N 1
ATOM 2228 C CA . ASP A 1 289 ? 16.181 49.277 0.543 1.00 16.03 270 ASP A CA 1
ATOM 2229 C C . ASP A 1 289 ? 16.612 47.793 0.456 1.00 18.10 270 ASP A C 1
ATOM 2230 O O . ASP A 1 289 ? 17.417 47.425 -0.393 1.00 16.86 270 ASP A O 1
ATOM 2235 N N . PHE A 1 290 ? 16.113 46.970 1.368 1.00 17.23 271 PHE A N 1
ATOM 2236 C CA . PHE A 1 290 ? 16.428 45.551 1.315 1.00 15.60 271 PHE A CA 1
ATOM 2237 C C . PHE A 1 290 ? 15.979 44.922 -0.002 1.00 16.97 271 PHE A C 1
ATOM 2238 O O . PHE A 1 290 ? 16.731 44.194 -0.653 1.00 16.94 271 PHE A O 1
ATOM 2246 N N . ARG A 1 291 ? 14.741 45.193 -0.397 1.00 17.37 272 ARG A N 1
ATOM 2247 C CA . ARG A 1 291 ? 14.151 44.538 -1.556 1.00 17.81 272 ARG A CA 1
ATOM 2248 C C . ARG A 1 291 ? 14.881 44.927 -2.848 1.00 18.93 272 ARG A C 1
ATOM 2249 O O . ARG A 1 291 ? 15.044 44.095 -3.741 1.00 18.24 272 ARG A O 1
ATOM 2257 N N . ALA A 1 292 ? 15.331 46.175 -2.927 1.00 18.64 273 ALA A N 1
ATOM 2258 C CA . ALA A 1 292 ? 16.163 46.642 -4.054 1.00 20.84 273 ALA A CA 1
ATOM 2259 C C . ALA A 1 292 ? 17.519 45.916 -4.132 1.00 20.73 273 ALA A C 1
ATOM 2260 O O . ALA A 1 292 ? 18.037 45.670 -5.220 1.00 24.58 273 ALA A O 1
ATOM 2262 N N . LYS A 1 293 ? 18.091 45.569 -2.991 1.00 17.52 274 LYS A N 1
ATOM 2263 C CA . LYS A 1 293 ? 19.440 45.022 -2.949 1.00 17.15 274 LYS A CA 1
ATOM 2264 C C . LYS A 1 293 ? 19.530 43.509 -3.257 1.00 19.81 274 LYS A C 1
ATOM 2265 O O . LYS A 1 293 ? 20.641 42.997 -3.478 1.00 17.12 274 LYS A O 1
ATOM 2271 N N . ILE A 1 294 ? 18.401 42.804 -3.247 1.00 19.00 275 ILE A N 1
ATOM 2272 C CA . ILE A 1 294 ? 18.414 41.348 -3.506 1.00 18.57 275 ILE A CA 1
ATOM 2273 C C . ILE A 1 294 ? 17.953 40.948 -4.909 1.00 21.29 275 ILE A C 1
ATOM 2274 O O . ILE A 1 294 ? 17.746 39.768 -5.181 1.00 20.72 275 ILE A O 1
ATOM 2279 N N . LYS A 1 295 ? 17.829 41.911 -5.811 1.00 22.69 276 LYS A N 1
ATOM 2280 C CA . LYS A 1 295 ? 17.324 41.637 -7.166 1.00 27.30 276 LYS A CA 1
ATOM 2281 C C . LYS A 1 295 ? 18.112 40.611 -7.972 1.00 27.49 276 LYS A C 1
ATOM 2282 O O . LYS A 1 295 ? 17.553 39.923 -8.820 1.00 30.02 276 LYS A O 1
ATOM 2288 N N . ASP A 1 296 ? 19.398 40.506 -7.733 1.00 26.29 277 ASP A N 1
ATOM 2289 C CA . ASP A 1 296 ? 20.209 39.557 -8.485 1.00 27.36 277 ASP A CA 1
ATOM 2290 C C . ASP A 1 296 ? 20.497 38.240 -7.768 1.00 28.18 277 ASP A C 1
ATOM 2291 O O . ASP A 1 296 ? 21.285 37.439 -8.264 1.00 31.98 277 ASP A O 1
ATOM 2296 N N . LEU A 1 297 ? 19.859 37.999 -6.625 1.00 21.63 278 LEU A N 1
ATOM 2297 C CA . LEU A 1 297 ? 20.071 36.781 -5.869 1.00 20.09 278 LEU A CA 1
ATOM 2298 C C . LEU A 1 297 ? 18.914 35.798 -6.147 1.00 20.33 278 LEU A C 1
ATOM 2299 O O . LEU A 1 297 ? 17.833 36.216 -6.563 1.00 19.54 278 LEU A O 1
ATOM 2304 N N . PRO A 1 298 ? 19.121 34.486 -5.886 1.00 19.65 279 PRO A N 1
ATOM 2305 C CA . PRO A 1 298 ? 18.120 33.433 -6.194 1.00 19.78 279 PRO A CA 1
ATOM 2306 C C . PRO A 1 298 ? 16.993 33.356 -5.149 1.00 18.95 279 PRO A C 1
ATOM 2307 O O . PRO A 1 298 ? 16.815 32.348 -4.441 1.00 20.37 279 PRO A O 1
ATOM 2311 N N . PHE A 1 299 ? 16.267 34.460 -5.050 1.00 17.98 280 PHE A N 1
ATOM 2312 C CA . PHE A 1 299 ? 15.255 34.671 -4.023 1.00 17.16 280 PHE A CA 1
ATOM 2313 C C . PHE A 1 299 ? 13.984 35.170 -4.715 1.00 20.99 280 PHE A C 1
ATOM 2314 O O . PHE A 1 299 ? 14.043 36.069 -5.577 1.00 23.65 280 PHE A O 1
ATOM 2322 N N . GLU A 1 300 ? 12.855 34.574 -4.361 1.00 17.41 281 GLU A N 1
ATOM 2323 C CA . GLU A 1 300 ? 11.562 35.033 -4.829 1.00 19.39 281 GLU A CA 1
ATOM 2324 C C . GLU A 1 300 ? 10.809 35.601 -3.651 1.00 21.17 281 GLU A C 1
ATOM 2325 O O . GLU A 1 300 ? 10.787 34.994 -2.564 1.00 20.14 281 GLU A O 1
ATOM 2331 N N . LEU A 1 301 ? 10.211 36.770 -3.855 1.00 18.65 282 LEU A N 1
ATOM 2332 C CA . LEU A 1 301 ? 9.356 37.365 -2.811 1.00 20.77 282 LEU A CA 1
ATOM 2333 C C . LEU A 1 301 ? 8.053 36.580 -2.780 1.00 21.12 282 LEU A C 1
ATOM 2334 O O . LEU A 1 301 ? 7.453 36.329 -3.813 1.00 25.14 282 LEU A O 1
ATOM 2339 N N . VAL A 1 302 ? 7.615 36.200 -1.601 1.00 21.35 283 VAL A N 1
ATOM 2340 C CA . VAL A 1 302 ? 6.418 35.384 -1.424 1.00 20.68 283 VAL A CA 1
ATOM 2341 C C . VAL A 1 302 ? 5.112 36.197 -1.321 1.00 19.97 283 VAL A C 1
ATOM 2342 O O . VAL A 1 302 ? 4.067 35.782 -1.806 1.00 21.29 283 VAL A O 1
ATOM 2346 N N . SER A 1 303 ? 5.161 37.337 -0.659 1.00 18.89 284 SER A N 1
ATOM 2347 C CA . SER A 1 303 ? 3.935 38.069 -0.362 1.00 17.75 284 SER A CA 1
ATOM 2348 C C . SER A 1 303 ? 3.339 38.786 -1.576 1.00 18.16 284 SER A C 1
ATOM 2349 O O . SER A 1 303 ? 4.004 39.557 -2.244 1.00 19.23 284 SER A O 1
ATOM 2352 N N . GLU A 1 304 ? 2.054 38.573 -1.801 1.00 17.39 285 GLU A N 1
ATOM 2353 C CA . GLU A 1 304 ? 1.317 39.313 -2.805 1.00 19.77 285 GLU A CA 1
ATOM 2354 C C . GLU A 1 304 ? 0.836 40.650 -2.313 1.00 19.10 285 GLU A C 1
ATOM 2355 O O . GLU A 1 304 ? 0.274 41.430 -3.090 1.00 18.17 285 GLU A O 1
ATOM 2361 N N . SER A 1 305 ? 1.018 40.917 -1.023 1.00 17.12 286 SER A N 1
ATOM 2362 C CA . SER A 1 305 ? 0.566 42.197 -0.429 1.00 17.62 286 SER A CA 1
ATOM 2363 C C . SER A 1 305 ? 1.612 42.610 0.584 1.00 17.96 286 SER A C 1
ATOM 2364 O O . SER A 1 305 ? 1.510 42.279 1.764 1.00 17.77 286 SER A O 1
ATOM 2367 N N . PRO A 1 306 ? 2.663 43.289 0.117 1.00 18.94 287 PRO A N 1
ATOM 2368 C CA . PRO A 1 306 ? 3.803 43.537 1.004 1.00 17.93 287 PRO A CA 1
ATOM 2369 C C . PRO A 1 306 ? 3.475 44.412 2.203 1.00 16.85 287 PRO A C 1
ATOM 2370 O O . PRO A 1 306 ? 2.637 45.337 2.126 1.00 18.50 287 PRO A O 1
ATOM 2374 N N . ALA A 1 307 ? 4.115 44.070 3.299 1.00 17.43 288 ALA A N 1
ATOM 2375 C CA . ALA A 1 307 ? 4.051 44.796 4.560 1.00 18.39 288 ALA A CA 1
ATOM 2376 C C . ALA A 1 307 ? 5.397 45.462 4.749 1.00 17.47 288 ALA A C 1
ATOM 2377 O O . ALA A 1 307 ? 6.417 44.890 4.415 1.00 17.78 288 ALA A O 1
ATOM 2379 N N . ASN A 1 308 ? 5.426 46.652 5.346 1.00 17.53 289 ASN A N 1
ATOM 2380 C CA . ASN A 1 308 ? 6.696 47.321 5.568 1.00 16.83 289 ASN A CA 1
ATOM 2381 C C . ASN A 1 308 ? 7.597 46.612 6.570 1.00 17.54 289 ASN A C 1
ATOM 2382 O O . ASN A 1 308 ? 8.813 46.745 6.505 1.00 15.53 289 ASN A O 1
ATOM 2387 N N . GLY A 1 309 ? 6.989 45.932 7.541 1.00 17.40 290 GLY A N 1
ATOM 2388 C CA . GLY A 1 309 ? 7.727 45.405 8.677 1.00 16.35 290 GLY A CA 1
ATOM 2389 C C . GLY A 1 309 ? 8.611 44.214 8.385 1.00 17.72 290 GLY A C 1
ATOM 2390 O O .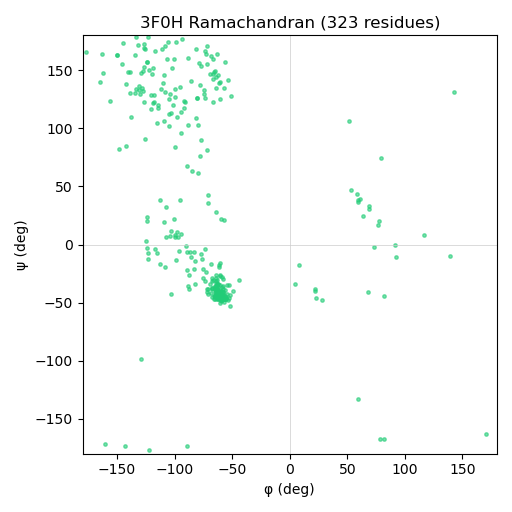 GLY A 1 309 ? 9.566 43.972 9.096 1.00 15.12 290 GLY A O 1
ATOM 2391 N N . VAL A 1 310 ? 8.309 43.469 7.325 1.00 15.64 291 VAL A N 1
ATOM 2392 C CA . VAL A 1 310 ? 8.989 42.206 7.107 1.00 16.54 291 VAL A CA 1
ATOM 2393 C C . VAL A 1 310 ? 8.803 41.773 5.660 1.00 16.31 291 VAL A C 1
ATOM 2394 O O . VAL A 1 310 ? 7.789 42.065 5.045 1.00 15.32 291 VAL A O 1
ATOM 2398 N N . THR A 1 311 ? 9.809 41.086 5.120 1.00 15.22 292 THR A N 1
ATOM 2399 C CA . THR A 1 311 ? 9.735 40.535 3.769 1.00 14.39 292 THR A CA 1
ATOM 2400 C C . THR A 1 311 ? 9.919 39.027 3.851 1.00 17.21 292 THR A C 1
ATOM 2401 O O . THR A 1 311 ? 10.856 38.550 4.508 1.00 16.62 292 THR A O 1
ATOM 2405 N N . SER A 1 312 ? 9.005 38.277 3.235 1.00 16.69 293 SER A N 1
ATOM 2406 C CA . SER A 1 312 ? 9.125 36.826 3.156 1.00 16.63 293 SER A CA 1
ATOM 2407 C C . SER A 1 312 ? 9.780 36.448 1.833 1.00 16.73 293 SER A C 1
ATOM 2408 O O . SER A 1 312 ? 9.447 37.004 0.767 1.00 15.64 293 SER A O 1
ATOM 2411 N N . VAL A 1 313 ? 10.722 35.512 1.927 1.00 16.14 294 VAL A N 1
ATOM 2412 C CA . VAL A 1 313 ? 11.571 35.130 0.808 1.00 14.88 294 VAL A CA 1
ATOM 2413 C C . VAL A 1 313 ? 11.544 33.619 0.635 1.00 15.84 294 VAL A C 1
ATOM 2414 O O . VAL A 1 313 ? 11.770 32.876 1.595 1.00 16.51 294 VAL A O 1
ATOM 2418 N N . HIS A 1 314 ? 11.401 33.169 -0.616 1.00 16.86 295 HIS A N 1
ATOM 2419 C CA . HIS A 1 314 ? 11.602 31.800 -0.986 1.00 16.01 295 HIS A CA 1
ATOM 2420 C C . HIS A 1 314 ? 12.948 31.650 -1.734 1.00 16.64 295 HIS A C 1
ATOM 2421 O O . HIS A 1 314 ? 13.083 32.156 -2.828 1.00 16.74 295 HIS A O 1
ATOM 2428 N N . PRO A 1 315 ? 13.925 30.960 -1.136 1.00 16.29 296 PRO A N 1
ATOM 2429 C CA . PRO A 1 315 ? 15.193 30.669 -1.847 1.00 17.17 296 PRO A CA 1
ATOM 2430 C C . PRO A 1 315 ? 14.954 29.589 -2.890 1.00 16.95 296 PRO A C 1
ATOM 2431 O O . PRO A 1 315 ? 14.416 28.530 -2.555 1.00 17.85 296 PRO A O 1
ATOM 2435 N N . THR A 1 316 ? 15.315 29.847 -4.131 1.00 16.65 297 THR A N 1
ATOM 2436 C CA . THR A 1 316 ? 15.017 28.874 -5.188 1.00 18.37 297 THR A CA 1
ATOM 2437 C C . THR A 1 316 ? 16.111 27.806 -5.323 1.00 19.88 297 THR A C 1
ATOM 2438 O O . THR A 1 316 ? 15.974 26.880 -6.108 1.00 20.15 297 THR A O 1
ATOM 2442 N N . THR A 1 317 ? 17.215 27.946 -4.593 1.00 16.64 298 THR A N 1
ATOM 2443 C CA . THR A 1 317 ? 18.335 27.015 -4.731 1.00 17.00 298 THR A CA 1
ATOM 2444 C C . THR A 1 317 ? 18.748 26.347 -3.434 1.00 17.39 298 THR A C 1
ATOM 2445 O O . THR A 1 317 ? 19.618 25.486 -3.446 1.00 17.93 298 THR A O 1
ATOM 2449 N N . ALA A 1 318 ? 18.116 26.701 -2.310 1.00 16.67 299 ALA A N 1
ATOM 2450 C CA . ALA A 1 318 ? 18.637 26.291 -1.024 1.00 16.32 299 ALA A CA 1
ATOM 2451 C C . ALA A 1 318 ? 17.479 26.132 -0.028 1.00 15.85 299 ALA A C 1
ATOM 2452 O O . ALA A 1 318 ? 16.394 26.634 -0.263 1.00 17.11 299 ALA A O 1
ATOM 2454 N N . ASN A 1 319 ? 17.750 25.439 1.068 1.00 16.57 300 ASN A N 1
ATOM 2455 C CA . ASN A 1 319 ? 16.825 25.240 2.164 1.00 15.66 300 ASN A CA 1
ATOM 2456 C C . ASN A 1 319 ? 16.848 26.512 3.045 1.00 16.73 300 ASN A C 1
ATOM 2457 O O . ASN A 1 319 ? 17.909 26.957 3.486 1.00 16.21 300 ASN A O 1
ATOM 2462 N N . ALA A 1 320 ? 15.677 27.102 3.288 1.00 15.87 301 ALA A N 1
ATOM 2463 C CA . ALA A 1 320 ? 15.589 28.371 4.029 1.00 15.76 301 ALA A CA 1
ATOM 2464 C C . ALA A 1 320 ? 16.168 28.256 5.427 1.00 16.58 301 ALA A C 1
ATOM 2465 O O . ALA A 1 320 ? 16.810 29.189 5.931 1.00 16.91 301 ALA A O 1
ATOM 2467 N N . TYR A 1 321 ? 15.912 27.141 6.107 1.00 16.19 302 TYR A N 1
ATOM 2468 C CA . TYR A 1 321 ? 16.397 26.989 7.488 1.00 17.63 302 TYR A CA 1
ATOM 2469 C C . TYR A 1 321 ? 17.923 26.844 7.522 1.00 18.64 302 TYR A C 1
ATOM 2470 O O . TYR A 1 321 ? 18.599 27.328 8.435 1.00 17.00 302 TYR A O 1
ATOM 2479 N N . ASP A 1 322 ? 18.486 26.196 6.505 1.00 19.03 303 ASP A N 1
ATOM 2480 C CA A ASP A 1 322 ? 19.948 26.110 6.348 0.50 17.87 303 ASP A CA 1
ATOM 2481 C CA B ASP A 1 322 ? 19.917 26.113 6.407 0.50 18.46 303 ASP A CA 1
ATOM 2482 C C . ASP A 1 322 ? 20.572 27.498 6.286 1.00 17.79 303 ASP A C 1
ATOM 2483 O O . ASP A 1 322 ? 21.627 27.739 6.858 1.00 17.42 303 ASP A O 1
ATOM 2492 N N . ILE A 1 323 ? 19.928 28.404 5.561 1.00 15.63 304 ILE A N 1
ATOM 2493 C CA . ILE A 1 323 ? 20.433 29.768 5.414 1.00 15.34 304 ILE A CA 1
ATOM 2494 C C . ILE A 1 323 ? 20.385 30.476 6.784 1.00 15.33 304 ILE A C 1
ATOM 2495 O O . ILE A 1 323 ? 21.358 31.121 7.179 1.00 17.06 304 ILE A O 1
ATOM 2500 N N . PHE A 1 324 ? 19.273 30.319 7.511 1.00 15.19 305 PHE A N 1
ATOM 2501 C CA . PHE A 1 324 ? 19.179 30.822 8.888 1.00 15.44 305 PHE A CA 1
ATOM 2502 C C . PHE A 1 324 ? 20.347 30.349 9.735 1.00 15.01 305 PHE A C 1
ATOM 2503 O O . PHE A 1 324 ? 21.028 31.151 10.414 1.00 15.20 305 PHE A O 1
ATOM 2511 N N . LEU A 1 325 ? 20.577 29.044 9.752 1.00 15.24 306 LEU A N 1
ATOM 2512 C CA . LEU A 1 325 ? 21.640 28.504 10.603 1.00 16.45 306 LEU A CA 1
ATOM 2513 C C . LEU A 1 325 ? 23.027 29.004 10.211 1.00 17.23 306 LEU A C 1
ATOM 2514 O O . LEU A 1 325 ? 23.859 29.333 11.078 1.00 17.66 306 LEU A O 1
ATOM 2519 N N . LYS A 1 326 ? 23.320 29.038 8.919 1.00 17.11 307 LYS A N 1
ATOM 2520 C CA A LYS A 1 326 ? 24.641 29.500 8.477 0.50 17.62 307 LYS A CA 1
ATOM 2521 C CA B LYS A 1 326 ? 24.646 29.502 8.479 0.50 17.83 307 LYS A CA 1
ATOM 2522 C C . LYS A 1 326 ? 24.880 30.972 8.805 1.00 15.88 307 LYS A C 1
ATOM 2523 O O . LYS A 1 326 ? 25.968 31.363 9.241 1.00 16.88 307 LYS A O 1
ATOM 2534 N N . LEU A 1 327 ? 23.874 31.809 8.584 1.00 14.96 308 LEU A N 1
ATOM 2535 C CA . LEU A 1 327 ? 24.033 33.225 8.893 1.00 16.00 308 LEU A CA 1
ATOM 2536 C C . LEU A 1 327 ? 24.262 33.413 10.406 1.00 16.15 308 LEU A C 1
ATOM 2537 O O . LEU A 1 327 ? 25.096 34.226 10.824 1.00 15.23 308 LEU A O 1
ATOM 2542 N N . LYS A 1 328 ? 23.533 32.657 11.210 1.00 17.53 309 LYS A N 1
ATOM 2543 C CA . LYS A 1 328 ? 23.632 32.764 12.672 1.00 18.03 309 LYS A CA 1
ATOM 2544 C C . LYS A 1 328 ? 24.992 32.343 13.178 1.00 19.72 309 LYS A C 1
ATOM 2545 O O . LYS A 1 328 ? 25.585 33.029 14.013 1.00 19.37 309 LYS A O 1
ATOM 2551 N N . ASP A 1 329 ? 25.492 31.234 12.661 1.00 17.22 310 ASP A N 1
ATOM 2552 C CA . ASP A 1 329 ? 26.718 30.635 13.185 1.00 19.31 310 ASP A CA 1
ATOM 2553 C C . ASP A 1 329 ? 27.993 31.141 12.534 1.00 19.33 310 ASP A C 1
ATOM 2554 O O . ASP A 1 329 ? 29.064 31.041 13.130 1.00 19.61 310 ASP A O 1
ATOM 2559 N N . GLU A 1 330 ? 27.904 31.685 11.315 1.00 17.06 311 GLU A N 1
ATOM 2560 C CA . GLU A 1 330 ? 29.110 32.099 10.602 1.00 18.11 311 GLU A CA 1
ATOM 2561 C C . GLU A 1 330 ? 29.178 33.551 10.154 1.00 16.26 311 GLU A C 1
ATOM 2562 O O . GLU A 1 330 ? 30.238 33.983 9.692 1.00 17.80 311 GLU A O 1
ATOM 2568 N N . TYR A 1 331 ? 28.064 34.280 10.203 1.00 15.99 312 TYR A N 1
ATOM 2569 C CA . TYR A 1 331 ? 28.031 35.658 9.700 1.00 15.74 312 TYR A CA 1
ATOM 2570 C C . TYR A 1 331 ? 27.530 36.689 10.740 1.00 17.18 312 TYR A C 1
ATOM 2571 O O . TYR A 1 331 ? 27.372 37.858 10.400 1.00 18.75 312 TYR A O 1
ATOM 2580 N N . GLY A 1 332 ? 27.256 36.262 11.963 1.00 16.84 313 GLY A N 1
ATOM 2581 C CA . GLY A 1 332 ? 26.858 37.222 12.995 1.00 19.24 313 GLY A CA 1
ATOM 2582 C C . GLY A 1 332 ? 25.497 37.845 12.763 1.00 18.04 313 GLY A C 1
ATOM 2583 O O . GLY A 1 332 ? 25.261 39.015 13.120 1.00 19.37 313 GLY A O 1
ATOM 2584 N N . ILE A 1 333 ? 24.600 37.082 12.128 1.00 15.42 314 ILE A N 1
ATOM 2585 C CA . ILE A 1 333 ? 23.292 37.595 11.691 1.00 16.03 314 ILE A CA 1
ATOM 2586 C C . ILE A 1 333 ? 22.169 36.642 12.033 1.00 16.07 314 ILE A C 1
ATOM 2587 O O . ILE A 1 333 ? 22.256 35.447 11.733 1.00 15.96 314 ILE A O 1
ATOM 2592 N N . TRP A 1 334 ? 21.095 37.153 12.652 1.00 15.20 315 TRP A N 1
ATOM 2593 C CA . TRP A 1 334 ? 19.844 36.434 12.733 1.00 16.44 315 TRP A CA 1
ATOM 2594 C C . TRP A 1 334 ? 18.862 36.973 11.709 1.00 17.25 315 TRP A C 1
ATOM 2595 O O . TRP A 1 334 ? 18.523 38.161 11.722 1.00 15.41 315 TRP A O 1
ATOM 2606 N N . ILE A 1 335 ? 18.424 36.096 10.811 1.00 15.49 316 ILE A N 1
ATOM 2607 C CA . ILE A 1 335 ? 17.184 36.293 10.054 1.00 15.41 316 ILE A CA 1
ATOM 2608 C C . ILE A 1 335 ? 16.075 35.484 10.738 1.00 15.27 316 ILE A C 1
ATOM 2609 O O . ILE A 1 335 ? 16.317 34.760 11.688 1.00 17.28 316 ILE A O 1
ATOM 2614 N N . CYS A 1 336 ? 14.842 35.629 10.270 1.00 15.69 317 CYS A N 1
ATOM 2615 C CA . CYS A 1 336 ? 13.709 35.012 10.916 1.00 16.96 317 CYS A CA 1
ATOM 2616 C C . CYS A 1 336 ? 13.353 33.688 10.182 1.00 17.89 317 CYS A C 1
ATOM 2617 O O . CYS A 1 336 ? 12.881 33.719 9.059 1.00 18.68 317 CYS A O 1
ATOM 2620 N N . PRO A 1 337 ? 13.589 32.513 10.806 1.00 16.35 318 PRO A N 1
ATOM 2621 C CA . PRO A 1 337 ? 13.176 31.282 10.158 1.00 16.73 318 PRO A CA 1
ATOM 2622 C C . PRO A 1 337 ? 11.653 31.070 10.206 1.00 17.64 318 PRO A C 1
ATOM 2623 O O . PRO A 1 337 ? 10.918 31.755 10.955 1.00 19.10 318 PRO A O 1
ATOM 2627 N N . ASN A 1 338 ? 11.177 30.124 9.415 1.00 18.00 319 ASN A N 1
ATOM 2628 C CA . ASN A 1 338 ? 9.785 29.706 9.476 1.00 17.29 319 ASN A CA 1
ATOM 2629 C C . ASN A 1 338 ? 9.713 28.302 10.033 1.00 20.06 319 ASN A C 1
ATOM 2630 O O . ASN A 1 338 ? 10.743 27.647 10.207 1.00 20.54 319 ASN A O 1
ATOM 2635 N N . GLY A 1 339 ? 8.486 27.903 10.361 1.00 22.64 320 GLY A N 1
ATOM 2636 C CA . GLY A 1 339 ? 8.178 26.590 10.906 1.00 24.70 320 GLY A CA 1
ATOM 2637 C C . GLY A 1 339 ? 7.164 25.830 10.082 1.00 24.67 320 GLY A C 1
ATOM 2638 O O . GLY A 1 339 ? 6.667 26.318 9.074 1.00 23.97 320 GLY A O 1
ATOM 2639 N N . GLY A 1 340 ? 6.872 24.605 10.521 1.00 26.35 321 GLY A N 1
ATOM 2640 C CA . GLY A 1 340 ? 5.860 23.772 9.870 1.00 27.18 321 GLY A CA 1
ATOM 2641 C C . GLY A 1 340 ? 6.141 23.488 8.424 1.00 23.60 321 GLY A C 1
ATOM 2642 O O . GLY A 1 340 ? 7.290 23.211 8.040 1.00 25.47 321 GLY A O 1
ATOM 2643 N N . GLU A 1 341 ? 5.105 23.656 7.592 1.00 24.38 322 GLU A N 1
ATOM 2644 C CA . GLU A 1 341 ? 5.212 23.413 6.168 1.00 25.94 322 GLU A CA 1
ATOM 2645 C C . GLU A 1 341 ? 6.052 24.465 5.457 1.00 24.33 322 GLU A C 1
ATOM 2646 O O . GLU A 1 341 ? 6.366 24.292 4.287 1.00 26.19 322 GLU A O 1
ATOM 2660 N N . LYS A 1 343 ? 9.084 25.686 6.798 1.00 19.06 324 LYS A N 1
ATOM 2661 C CA . LYS A 1 343 ? 10.438 25.668 7.348 1.00 20.69 324 LYS A CA 1
ATOM 2662 C C . LYS A 1 343 ? 11.519 25.584 6.273 1.00 20.32 324 LYS A C 1
ATOM 2663 O O . LYS A 1 343 ? 12.548 26.296 6.338 1.00 19.28 324 LYS A O 1
ATOM 2669 N N . ASP A 1 344 ? 11.295 24.718 5.295 1.00 19.45 325 ASP A N 1
ATOM 2670 C CA . ASP A 1 344 ? 12.312 24.494 4.275 1.00 20.89 325 ASP A CA 1
ATOM 2671 C C . A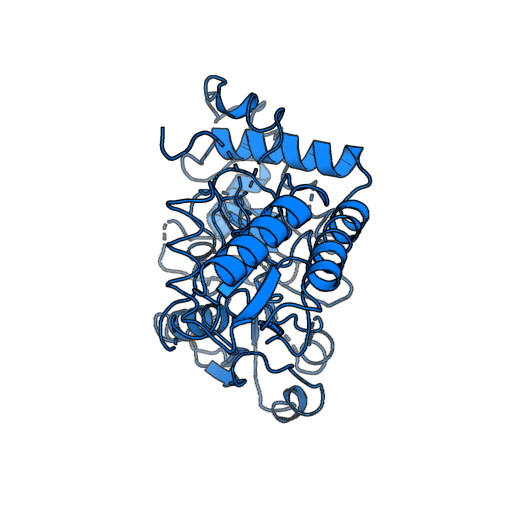SP A 1 344 ? 12.274 25.531 3.156 1.00 18.73 325 ASP A C 1
ATOM 2672 O O . ASP A 1 344 ? 13.290 25.706 2.462 1.00 19.75 325 ASP A O 1
ATOM 2677 N N . THR A 1 345 ? 11.132 26.217 2.971 1.00 18.64 326 THR A N 1
ATOM 2678 C CA . THR A 1 345 ? 10.868 27.010 1.781 1.00 17.88 326 THR A CA 1
ATOM 2679 C C . THR A 1 345 ? 10.783 28.528 1.938 1.00 17.83 326 THR A C 1
ATOM 2680 O O . THR A 1 345 ? 10.844 29.246 0.946 1.00 19.32 326 THR A O 1
ATOM 2684 N N . ILE A 1 346 ? 10.613 29.017 3.167 1.00 18.06 327 ILE A N 1
ATOM 2685 C CA . ILE A 1 346 ? 10.459 30.436 3.435 1.00 15.36 327 ILE A CA 1
ATOM 2686 C C . ILE A 1 346 ? 11.360 30.851 4.604 1.00 16.14 327 ILE A C 1
ATOM 2687 O O . ILE A 1 346 ? 11.431 30.172 5.634 1.00 16.10 327 ILE A O 1
ATOM 2692 N N . PHE A 1 347 ? 12.067 31.971 4.427 1.00 16.63 328 PHE A N 1
ATOM 2693 C CA . PHE A 1 347 ? 12.576 32.697 5.567 1.00 16.29 328 PHE A CA 1
ATOM 2694 C C . PHE A 1 347 ? 12.114 34.136 5.469 1.00 14.45 328 PHE A C 1
ATOM 2695 O O . PHE A 1 347 ? 11.629 34.592 4.417 1.00 15.24 328 PHE A O 1
ATOM 2703 N N . ARG A 1 348 ? 12.294 34.877 6.556 1.00 15.51 329 ARG A N 1
ATOM 2704 C CA . ARG A 1 348 ? 11.892 36.289 6.563 1.00 14.47 329 ARG A CA 1
ATOM 2705 C C . ARG A 1 348 ? 13.017 37.195 7.008 1.00 14.62 329 ARG A C 1
ATOM 2706 O O . ARG A 1 348 ? 13.883 36.818 7.808 1.00 16.27 329 ARG A O 1
ATOM 2714 N N . VAL A 1 349 ? 12.984 38.395 6.472 1.00 14.14 330 VAL A N 1
ATOM 2715 C CA . VAL A 1 349 ? 13.932 39.459 6.840 1.00 13.91 330 VAL A CA 1
ATOM 2716 C C . VAL A 1 349 ? 13.109 40.631 7.371 1.00 15.78 330 VAL A C 1
ATOM 2717 O O . VAL A 1 349 ? 12.268 41.186 6.684 1.00 15.60 330 VAL A O 1
ATOM 2721 N N . GLY A 1 350 ? 13.329 40.939 8.631 1.00 14.10 331 GLY A N 1
ATOM 2722 C CA . GLY A 1 350 ? 12.672 42.050 9.293 1.00 13.87 331 GLY A CA 1
ATOM 2723 C C . GLY A 1 350 ? 13.279 43.385 8.922 1.00 16.18 331 GLY A C 1
ATOM 2724 O O . GLY A 1 350 ? 14.459 43.480 8.553 1.00 16.12 331 GLY A O 1
ATOM 2725 N N . HIS A 1 351 ? 12.441 44.419 9.015 1.00 15.70 332 HIS A N 1
ATOM 2726 C CA . HIS A 1 351 ? 12.821 45.796 8.720 1.00 14.17 332 HIS A CA 1
ATOM 2727 C C . HIS A 1 351 ? 12.551 46.724 9.897 1.00 16.87 332 HIS A C 1
ATOM 2728 O O . HIS A 1 351 ? 12.513 47.939 9.734 1.00 15.37 332 HIS A O 1
ATOM 2735 N N . ILE A 1 352 ? 12.432 46.132 11.074 1.00 16.64 333 ILE A N 1
ATOM 2736 C CA . ILE A 1 352 ? 12.043 46.862 12.274 1.00 17.82 333 ILE A CA 1
ATOM 2737 C C . ILE A 1 352 ? 13.154 46.848 13.327 1.00 19.14 333 ILE A C 1
ATOM 2738 O O . ILE A 1 352 ? 14.114 46.069 13.244 1.00 17.93 333 ILE A O 1
ATOM 2743 N N . GLY A 1 353 ? 13.005 47.721 14.338 1.00 19.52 334 GLY A N 1
ATOM 2744 C CA . GLY A 1 353 ? 14.048 47.948 15.306 1.00 19.53 334 GLY A CA 1
ATOM 2745 C C . GLY A 1 353 ? 15.141 48.845 14.772 1.00 18.82 334 GLY A C 1
ATOM 2746 O O . GLY A 1 353 ? 14.994 49.475 13.703 1.00 19.06 334 GLY A O 1
ATOM 2747 N N . ALA A 1 354 ? 16.254 48.891 15.494 1.00 18.69 335 ALA A N 1
ATOM 2748 C CA . ALA A 1 354 ? 17.297 49.901 15.256 1.00 18.89 335 ALA A CA 1
ATOM 2749 C C . ALA A 1 354 ? 18.264 49.458 14.157 1.00 21.37 335 ALA A C 1
ATOM 2750 O O . ALA A 1 354 ? 19.461 49.314 14.383 1.00 25.69 335 ALA A O 1
ATOM 2752 N N . LEU A 1 355 ? 17.729 49.294 12.950 1.00 19.52 336 LEU A N 1
ATOM 2753 C CA . LEU A 1 355 ? 18.497 48.891 11.780 1.00 19.50 336 LEU A CA 1
ATOM 2754 C C . LEU A 1 355 ? 18.686 50.094 10.848 1.00 21.12 336 LEU A C 1
ATOM 2755 O O . LEU A 1 355 ? 17.956 51.086 10.932 1.00 21.37 336 LEU A O 1
ATOM 2760 N N . THR A 1 356 ? 19.687 49.994 9.986 1.00 21.02 337 THR A N 1
ATOM 2761 C CA . THR A 1 356 ? 19.979 51.024 9.007 1.00 19.44 337 THR A CA 1
ATOM 2762 C C . THR A 1 356 ? 20.040 50.388 7.622 1.00 18.68 337 THR A C 1
ATOM 2763 O O . THR A 1 356 ? 20.096 49.148 7.502 1.00 17.36 337 THR A O 1
ATOM 2767 N N . HIS A 1 357 ? 20.075 51.211 6.575 1.00 17.11 338 HIS A N 1
ATOM 2768 C CA . HIS A 1 357 ? 20.246 50.687 5.208 1.00 17.10 338 HIS A CA 1
ATOM 2769 C C . HIS A 1 357 ? 21.602 49.977 5.044 1.00 18.59 338 HIS A C 1
ATOM 2770 O O . HIS A 1 357 ? 21.723 49.018 4.288 1.00 18.10 338 HIS A O 1
ATOM 2777 N N . GLU A 1 358 ? 22.608 50.418 5.788 1.00 20.30 339 GLU A N 1
ATOM 2778 C CA A GLU A 1 358 ? 23.921 49.788 5.710 0.50 18.84 339 GLU A CA 1
ATOM 2779 C CA B GLU A 1 358 ? 23.914 49.828 5.743 0.50 19.05 339 GLU A CA 1
ATOM 2780 C C . GLU A 1 358 ? 23.865 48.363 6.272 1.00 19.20 339 GLU A C 1
ATOM 2781 O O . GLU A 1 358 ? 24.569 47.473 5.771 1.00 18.67 339 GLU A O 1
ATOM 2792 N N . ASP A 1 359 ? 23.023 48.133 7.281 1.00 17.71 340 ASP A N 1
ATOM 2793 C CA . ASP A 1 359 ? 22.804 46.774 7.816 1.00 17.40 340 ASP A CA 1
ATOM 2794 C C . ASP A 1 359 ? 22.275 45.849 6.703 1.00 17.06 340 ASP A C 1
ATOM 2795 O O . ASP A 1 359 ? 22.717 44.701 6.580 1.00 16.41 340 ASP A O 1
ATOM 2800 N N . ASN A 1 360 ? 21.377 46.356 5.874 1.00 15.00 341 ASN A N 1
ATOM 2801 C CA . ASN A 1 360 ? 20.911 45.610 4.718 1.00 15.41 341 ASN A CA 1
ATOM 2802 C C . ASN A 1 360 ? 22.061 45.221 3.792 1.00 15.55 341 ASN A C 1
ATOM 2803 O O . ASN A 1 360 ? 22.093 44.105 3.258 1.00 15.75 341 ASN A O 1
ATOM 2808 N N . THR A 1 361 ? 23.007 46.141 3.595 1.00 15.70 342 THR A N 1
ATOM 2809 C CA . THR A 1 361 ? 24.174 45.835 2.789 1.00 16.44 342 THR A CA 1
ATOM 2810 C C . THR A 1 361 ? 25.011 44.704 3.400 1.00 16.94 342 THR A C 1
ATOM 2811 O O . THR A 1 361 ? 25.481 43.810 2.670 1.00 15.79 342 THR A O 1
ATOM 2815 N N . THR A 1 362 ? 25.194 44.738 4.712 1.00 16.38 343 THR A N 1
ATOM 2816 C CA . THR A 1 362 ? 25.914 43.683 5.419 1.00 17.89 343 THR A CA 1
ATOM 2817 C C . THR A 1 362 ? 25.237 42.315 5.190 1.00 17.24 343 THR A C 1
ATOM 2818 O O . THR A 1 362 ? 25.915 41.339 4.912 1.00 16.03 343 THR A O 1
ATOM 2822 N N . LEU A 1 363 ? 23.911 42.280 5.300 1.00 15.04 344 LEU A N 1
ATOM 2823 C CA . LEU A 1 363 ? 23.155 41.023 5.102 1.00 15.72 344 LEU A CA 1
ATOM 2824 C C . LEU A 1 363 ? 23.317 40.515 3.662 1.00 16.19 344 LEU A C 1
ATOM 2825 O O . LEU A 1 363 ? 23.594 39.314 3.410 1.00 15.75 344 LEU A O 1
ATOM 2830 N N . VAL A 1 364 ? 23.165 41.414 2.688 1.00 14.53 345 VAL A N 1
ATOM 2831 C CA . VAL A 1 364 ? 23.256 41.014 1.286 1.00 15.55 345 VAL A CA 1
ATOM 2832 C C . VAL A 1 364 ? 24.650 40.533 0.942 1.00 16.59 345 VAL A C 1
ATOM 2833 O O . VAL A 1 364 ? 24.817 39.565 0.204 1.00 16.28 345 VAL A O 1
ATOM 2837 N N . ASN A 1 365 ? 25.661 41.170 1.537 1.00 15.28 346 ASN A N 1
ATOM 2838 C CA . ASN A 1 365 ? 27.024 40.711 1.388 1.00 17.66 346 ASN A CA 1
ATOM 2839 C C . ASN A 1 365 ? 27.205 39.287 1.915 1.00 16.09 346 ASN A C 1
ATOM 2840 O O . ASN A 1 365 ? 27.921 38.467 1.280 1.00 15.41 346 ASN A O 1
ATOM 2845 N N . ALA A 1 366 ? 26.539 38.969 3.032 1.00 15.92 347 ALA A N 1
ATOM 2846 C CA . ALA A 1 366 ? 26.562 37.612 3.566 1.00 15.67 347 ALA A CA 1
ATOM 2847 C C . ALA A 1 366 ? 25.867 36.628 2.589 1.00 13.60 347 ALA A C 1
ATOM 2848 O O . ALA A 1 366 ? 26.412 35.543 2.302 1.00 15.20 347 ALA A O 1
ATOM 2850 N N . PHE A 1 367 ? 24.721 37.012 2.040 1.00 14.45 348 PHE A N 1
ATOM 2851 C CA . PHE A 1 367 ? 24.086 36.197 0.997 1.00 15.59 348 PHE A CA 1
ATOM 2852 C C . PHE A 1 367 ? 25.033 35.966 -0.184 1.00 17.21 348 PHE A C 1
ATOM 2853 O O . PHE A 1 367 ? 25.151 34.849 -0.684 1.00 14.71 348 PHE A O 1
ATOM 2861 N N . LYS A 1 368 ? 25.693 37.021 -0.663 1.00 13.77 349 LYS A N 1
ATOM 2862 C CA . LYS A 1 368 ? 26.639 36.888 -1.758 1.00 13.85 349 LYS A CA 1
ATOM 2863 C C . LYS A 1 368 ? 27.804 35.959 -1.437 1.00 14.53 349 LYS A C 1
ATOM 2864 O O . LYS A 1 368 ? 28.308 35.249 -2.321 1.00 14.93 349 LYS A O 1
ATOM 2870 N N . ASP A 1 369 ? 28.238 35.960 -0.183 1.00 14.93 350 ASP A N 1
ATOM 2871 C CA . ASP A 1 369 ? 29.322 35.084 0.219 1.00 15.29 350 ASP A CA 1
ATOM 2872 C C . ASP A 1 369 ? 28.823 33.613 0.258 1.00 15.10 350 ASP A C 1
ATOM 2873 O O . ASP A 1 369 ? 29.551 32.704 -0.150 1.00 15.58 350 ASP A O 1
ATOM 2878 N N . LEU A 1 370 ? 27.612 33.394 0.752 1.00 14.30 351 LEU A N 1
ATOM 2879 C CA . LEU A 1 370 ? 26.993 32.054 0.680 1.00 14.66 351 LEU A CA 1
ATOM 2880 C C . LEU A 1 370 ? 26.903 31.577 -0.760 1.00 14.59 351 LEU A C 1
ATOM 2881 O O . LEU A 1 370 ? 27.147 30.399 -1.039 1.00 13.62 351 LEU A O 1
ATOM 2886 N N . GLN A 1 371 ? 26.603 32.484 -1.679 1.00 13.40 352 GLN A N 1
ATOM 2887 C CA . GLN A 1 371 ? 26.583 32.127 -3.084 1.00 13.72 352 GLN A CA 1
ATOM 2888 C C . GLN A 1 371 ? 27.986 31.716 -3.600 1.00 15.07 352 GLN A C 1
ATOM 2889 O O . GLN A 1 371 ? 28.146 30.727 -4.325 1.00 12.95 352 GLN A O 1
ATOM 2895 N N . LYS A 1 372 ? 29.021 32.432 -3.179 1.00 14.43 353 LYS A N 1
ATOM 2896 C CA . LYS A 1 372 ? 30.355 32.085 -3.584 1.00 13.75 353 LYS A CA 1
ATOM 2897 C C . LYS A 1 372 ? 30.758 30.696 -3.092 1.00 13.44 353 LYS A C 1
ATOM 2898 O O . LYS A 1 372 ? 31.513 30.009 -3.764 1.00 14.59 353 LYS A O 1
ATOM 2904 N N . ARG A 1 373 ? 30.275 30.327 -1.913 1.00 12.17 354 ARG A N 1
ATOM 2905 C CA . ARG A 1 373 ? 30.532 29.017 -1.304 1.00 14.42 354 ARG A CA 1
ATOM 2906 C C . ARG A 1 373 ? 29.682 27.898 -1.921 1.00 12.65 354 ARG A C 1
ATOM 2907 O O . ARG A 1 373 ? 29.854 26.729 -1.565 1.00 14.42 354 ARG A O 1
ATOM 2915 N N . ASN A 1 374 ? 28.745 28.294 -2.777 1.00 13.60 355 ASN A N 1
ATOM 2916 C CA . ASN A 1 374 ? 27.820 27.387 -3.473 1.00 12.47 355 ASN A CA 1
ATOM 2917 C C . ASN A 1 374 ? 26.692 26.885 -2.592 1.00 15.21 355 ASN A C 1
ATOM 2918 O O . ASN A 1 374 ? 26.021 25.914 -2.940 1.00 15.62 355 ASN A O 1
ATOM 2923 N N . LEU A 1 375 ? 26.450 27.554 -1.459 1.00 14.77 356 LEU A N 1
ATOM 2924 C CA . LEU A 1 375 ? 25.342 27.185 -0.574 1.00 15.21 356 LEU A CA 1
ATOM 2925 C C . LEU A 1 375 ? 24.002 27.606 -1.166 1.00 18.97 356 LEU A C 1
ATOM 2926 O O . LEU A 1 375 ? 22.978 26.961 -0.951 1.00 21.04 356 LEU A O 1
ATOM 2931 N N . LEU A 1 376 ? 24.008 28.689 -1.917 1.00 17.82 357 LEU A N 1
ATOM 2932 C CA . LEU A 1 376 ? 22.852 29.127 -2.629 1.00 19.39 357 LEU A CA 1
ATOM 2933 C C . LEU A 1 376 ? 23.256 29.655 -4.001 1.00 21.26 357 LEU A C 1
ATOM 2934 O O . LEU A 1 376 ? 24.472 29.768 -4.289 1.00 19.04 357 LEU A O 1
#

Solvent-accessible surface area: 15319 Å² total